Protein AF-A0A397XQV9-F1 (afdb_monomer)

Sequence (224 aa):
MSEDHAHTEKKSHTDGGDDVGEIVNGGTVNGRRGTDYVAVDTESLYSLVCIMIGSILFPDSKTYSSSLLQRIRNSVSENGPKLREASHKTSHEILQWTRQGSPLRALLVITTGTIALLTTMALVVFTIFFVAATANAIIISLLVSLAVTGGFLALFFLSLTAIYIGALSVAAFVISTAAVSAVFCVLIASGWIGFFYAVWLGARGSLRFAKQVTGLAISGNSTQ

Secondary structure (DSSP, 8-state):
-----------------------------------------TT-HHHHHHHHHHHHHS--TT-----HHHHHHHHHHHHHHHHHHHHHHHHHHHHHHHHSS-HHHHHHHHHHHHHHHHHHHHHHHHHHHHHHHHHHHHHHHHHHHHHHHHHHHHHHHHHHHHHHHHHHHHHHHHHHHHHHHHHHHHHHHHHHHHHHHHHHHHHHHHHHHHHHHHHHHHHTSS--

pLDDT: mean 71.02, std 22.77, range [30.22, 98.19]

Organism: Brassica campestris (NCBI:txid3711)

Structure (mmCIF, N/CA/C/O backbone):
data_AF-A0A397XQV9-F1
#
_entry.id   AF-A0A397XQV9-F1
#
loop_
_atom_site.group_PDB
_atom_site.id
_atom_site.type_symbol
_atom_site.label_atom_id
_atom_site.label_alt_id
_atom_site.label_comp_id
_atom_site.label_asym_id
_atom_site.label_entity_id
_atom_site.label_seq_id
_atom_site.pdbx_PDB_ins_code
_atom_site.Cartn_x
_atom_site.Cartn_y
_atom_site.Cartn_z
_atom_site.occupancy
_atom_site.B_iso_or_eq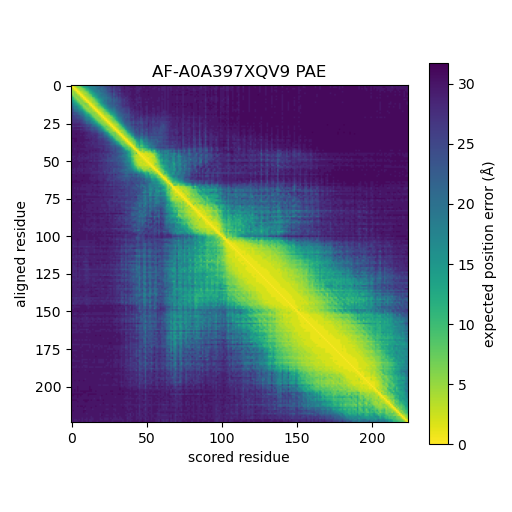uiv
_atom_site.auth_seq_id
_atom_site.auth_comp_id
_atom_site.auth_asym_id
_atom_site.auth_atom_id
_atom_site.pdbx_PDB_model_num
ATOM 1 N N . MET A 1 1 ? -73.611 -53.875 61.807 1.00 42.78 1 MET A N 1
ATOM 2 C CA . MET A 1 1 ? -72.858 -52.862 61.043 1.00 42.78 1 MET A CA 1
ATOM 3 C C . MET A 1 1 ? -73.861 -52.299 60.038 1.00 42.78 1 MET A C 1
ATOM 5 O O . MET A 1 1 ? -74.142 -52.992 59.072 1.00 42.78 1 MET A O 1
ATOM 9 N N . SER A 1 2 ? -74.525 -51.187 60.390 1.00 39.38 2 SER A N 1
ATOM 10 C CA . SER A 1 2 ? -75.660 -50.537 59.684 1.00 39.38 2 SER A CA 1
ATOM 11 C C . SER A 1 2 ? -75.344 -50.222 58.216 1.00 39.38 2 SER A C 1
ATOM 13 O O . SER A 1 2 ? -74.201 -49.875 57.933 1.00 39.38 2 SER A O 1
ATOM 15 N N . GLU A 1 3 ? -76.203 -50.469 57.221 1.00 41.25 3 GLU A N 1
ATOM 16 C CA . GLU A 1 3 ? -77.567 -49.961 56.913 1.00 41.25 3 GLU A CA 1
ATOM 17 C C . GLU A 1 3 ? -77.639 -48.477 56.479 1.00 41.25 3 GLU A C 1
ATOM 19 O O . GLU A 1 3 ? -77.379 -47.573 57.267 1.00 41.25 3 GLU A O 1
ATOM 24 N N . ASP A 1 4 ? -78.067 -48.321 55.216 1.00 42.44 4 ASP A N 1
ATOM 25 C CA . ASP A 1 4 ? -79.063 -47.382 54.670 1.00 42.44 4 ASP A CA 1
ATOM 26 C C . ASP A 1 4 ? -78.764 -45.941 54.179 1.00 42.44 4 ASP A C 1
ATOM 28 O O . ASP A 1 4 ? -78.409 -45.038 54.924 1.00 42.44 4 ASP A O 1
ATOM 32 N N . HIS A 1 5 ? -79.075 -45.779 52.876 1.00 42.97 5 HIS A N 1
ATOM 33 C CA . HIS A 1 5 ? -79.974 -44.808 52.213 1.00 42.97 5 HIS A CA 1
ATOM 34 C C . HIS A 1 5 ? -79.763 -43.271 52.219 1.00 42.97 5 HIS A C 1
ATOM 36 O O . HIS A 1 5 ? -79.316 -42.652 53.171 1.00 42.97 5 HIS A O 1
ATOM 42 N N . ALA A 1 6 ? -80.316 -42.695 51.127 1.00 43.94 6 ALA A N 1
ATOM 43 C CA . ALA A 1 6 ? -80.916 -41.356 50.934 1.00 43.94 6 ALA A CA 1
ATOM 44 C C . ALA A 1 6 ? -80.018 -40.267 50.292 1.00 43.94 6 ALA A C 1
ATOM 46 O O . ALA A 1 6 ? -78.979 -39.910 50.825 1.00 43.94 6 ALA A O 1
ATOM 47 N N . HIS A 1 7 ? -80.261 -39.855 49.034 1.00 40.69 7 HIS A N 1
ATOM 48 C CA . HIS A 1 7 ? -81.299 -38.945 48.476 1.00 40.69 7 HIS A CA 1
ATOM 49 C C . HIS A 1 7 ? -80.946 -37.449 48.570 1.00 40.69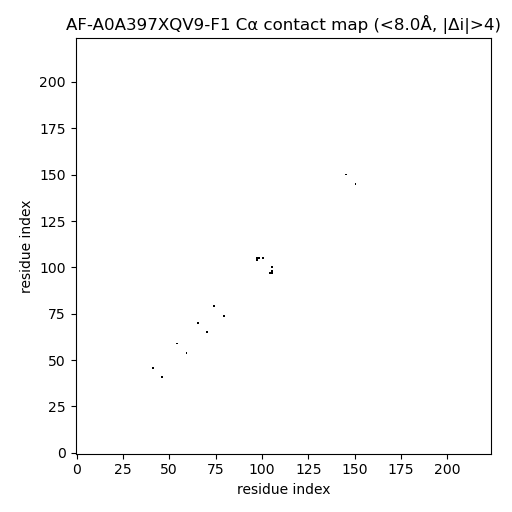 7 HIS A C 1
ATOM 51 O O . HIS A 1 7 ? -80.731 -36.969 49.670 1.00 40.69 7 HIS A O 1
ATOM 57 N N . THR A 1 8 ? -80.991 -36.750 47.417 1.00 45.12 8 THR A N 1
ATOM 58 C CA . THR A 1 8 ? -81.492 -35.366 47.139 1.00 45.12 8 THR A CA 1
ATOM 59 C C . THR A 1 8 ? -81.097 -35.021 45.682 1.00 45.12 8 THR A C 1
ATOM 61 O O . THR A 1 8 ? -79.916 -35.090 45.365 1.00 45.12 8 THR A O 1
ATOM 64 N N . GLU A 1 9 ? -81.975 -34.864 44.672 1.00 38.19 9 GLU A N 1
ATOM 65 C CA . GLU A 1 9 ? -82.958 -33.774 44.416 1.00 38.19 9 GLU A CA 1
ATOM 66 C C . GLU A 1 9 ? -82.284 -32.372 44.496 1.00 38.19 9 GLU A C 1
ATOM 68 O O . GLU A 1 9 ? -81.599 -32.112 45.470 1.00 38.19 9 GLU A O 1
ATOM 73 N N . LYS A 1 10 ? -82.342 -31.399 43.567 1.00 39.62 10 LYS A N 1
ATOM 74 C CA . LYS A 1 10 ? -83.399 -30.895 42.672 1.00 39.62 10 LYS A CA 1
ATOM 75 C C . LYS A 1 10 ? -82.823 -30.049 41.510 1.00 39.62 10 LYS A C 1
ATOM 77 O O . LYS A 1 10 ? -81.737 -29.488 41.577 1.00 39.62 10 LYS A O 1
ATOM 82 N N . LYS A 1 11 ? -83.671 -29.929 40.490 1.00 41.09 11 LYS A N 1
ATOM 83 C CA . LYS A 1 11 ? -83.702 -29.069 39.294 1.00 41.09 11 LYS A CA 1
ATOM 84 C C . LYS A 1 11 ? -84.140 -27.628 39.632 1.00 41.09 11 LYS A C 1
ATOM 86 O O . LYS A 1 11 ? -85.058 -27.487 40.433 1.00 41.09 11 LYS A O 1
ATOM 91 N N . SER A 1 12 ? -83.646 -26.602 38.927 1.00 36.88 12 SER A N 1
ATOM 92 C CA . SER A 1 12 ? -84.450 -25.395 38.626 1.00 36.88 12 SER A CA 1
ATOM 93 C C . SER A 1 12 ? -83.934 -24.614 37.406 1.00 36.88 12 SER A C 1
ATOM 95 O O . SER A 1 12 ? -82.825 -24.089 37.399 1.00 36.88 12 SER A O 1
ATOM 97 N N . HIS A 1 13 ? -84.790 -24.563 36.387 1.00 36.88 13 HIS A N 1
ATOM 98 C CA . HIS A 1 13 ? -84.850 -23.575 35.306 1.00 36.88 13 HIS A CA 1
ATOM 99 C C . HIS A 1 13 ? -85.374 -22.236 35.838 1.00 36.88 13 HIS A C 1
ATOM 101 O O . HIS A 1 13 ? -86.146 -22.278 36.791 1.00 36.88 13 HIS A O 1
ATOM 107 N N . THR A 1 14 ? -85.064 -21.141 35.133 1.00 38.25 14 THR A N 1
ATOM 108 C CA . THR A 1 14 ? -85.962 -20.021 34.742 1.00 38.25 14 THR A CA 1
ATOM 109 C C . THR A 1 14 ? -85.115 -19.015 33.943 1.00 38.25 14 THR A C 1
ATOM 111 O O . THR A 1 14 ? -83.988 -18.746 34.348 1.00 38.25 14 THR A O 1
ATOM 114 N N . ASP A 1 15 ? -85.471 -18.668 32.699 1.00 32.81 15 ASP A N 1
ATOM 115 C CA . ASP A 1 15 ? -86.523 -17.689 32.324 1.00 32.81 15 ASP A CA 1
ATOM 116 C C . ASP A 1 15 ? -86.051 -16.263 32.663 1.00 32.81 15 ASP A C 1
ATOM 118 O O . ASP A 1 15 ? -85.567 -16.035 33.764 1.00 32.81 15 ASP A O 1
ATOM 122 N N . GLY A 1 16 ? -86.069 -15.249 31.810 1.00 32.31 16 GLY A N 1
ATOM 123 C CA . GLY A 1 16 ? -86.671 -14.984 30.508 1.00 32.31 16 GLY A CA 1
ATOM 124 C C . GLY A 1 16 ? -86.418 -13.490 30.226 1.00 32.31 16 GLY A C 1
ATOM 125 O O . GLY A 1 16 ? -85.706 -12.837 30.995 1.00 32.31 16 GLY A O 1
ATOM 126 N N . GLY A 1 17 ? -87.015 -12.934 29.173 1.00 34.72 17 GLY A N 1
ATOM 127 C CA . GLY A 1 1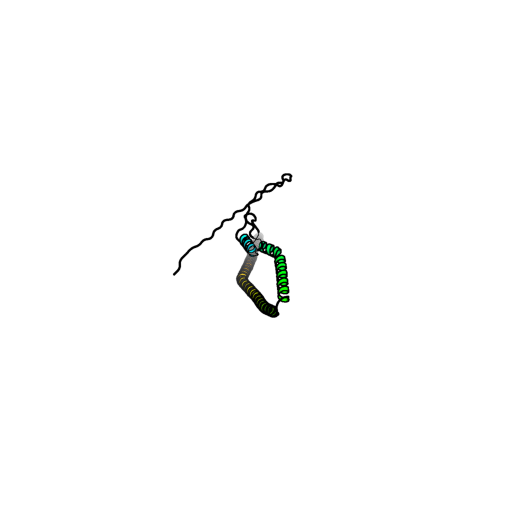7 ? -87.194 -11.481 29.069 1.00 34.72 17 GLY A CA 1
ATOM 128 C C . GLY A 1 17 ? -86.657 -10.862 27.790 1.00 34.72 17 GLY A C 1
ATOM 129 O O . GLY A 1 17 ? -85.556 -10.316 27.758 1.00 34.72 17 GLY A O 1
ATOM 130 N N . ASP A 1 18 ? -87.493 -10.938 26.764 1.00 37.28 18 ASP A N 1
ATOM 131 C CA . ASP A 1 18 ? -87.519 -10.054 25.607 1.00 37.28 18 ASP A CA 1
ATOM 132 C C . ASP A 1 18 ? -87.780 -8.605 26.058 1.00 37.28 18 ASP A C 1
ATOM 134 O O . ASP A 1 18 ? -88.510 -8.415 27.024 1.00 37.28 18 ASP A O 1
ATOM 138 N N . ASP A 1 19 ? -87.248 -7.598 25.354 1.00 39.91 19 ASP A N 1
ATOM 139 C CA . ASP A 1 19 ? -87.985 -6.352 25.092 1.00 39.91 19 ASP A CA 1
ATOM 140 C C . ASP A 1 19 ? -87.258 -5.436 24.083 1.00 39.91 19 ASP A C 1
ATOM 142 O O . ASP A 1 19 ? -86.101 -5.064 24.259 1.00 39.91 19 ASP A O 1
ATOM 146 N N . VAL A 1 20 ? -88.003 -5.106 23.017 1.00 44.72 20 VAL A N 1
ATOM 147 C CA . VAL A 1 20 ? -88.196 -3.769 22.410 1.00 44.72 20 VAL A CA 1
ATOM 148 C C . VAL A 1 20 ? -86.916 -2.967 22.097 1.00 44.72 20 VAL A C 1
ATOM 150 O O . VAL A 1 20 ? -86.225 -2.480 22.974 1.00 44.72 20 VAL A O 1
ATOM 153 N N . GLY A 1 21 ? -86.520 -2.731 20.846 1.00 32.84 21 GLY A N 1
ATOM 154 C CA . GLY A 1 21 ? -87.333 -2.239 19.740 1.00 32.84 21 GLY A CA 1
ATOM 155 C C . GLY A 1 21 ? -87.040 -0.752 19.515 1.00 32.84 21 GLY A C 1
ATOM 156 O O . GLY A 1 21 ? -87.709 0.085 20.098 1.00 32.84 21 GLY A O 1
ATOM 157 N N . GLU A 1 22 ? -86.094 -0.418 18.634 1.00 35.06 22 GLU A N 1
ATOM 158 C CA . GLU A 1 22 ? -86.140 0.857 17.908 1.00 35.06 22 GLU A CA 1
ATOM 159 C C . GLU A 1 22 ? -85.473 0.711 16.538 1.00 35.06 22 GLU A C 1
ATOM 161 O O . GLU A 1 22 ? -84.339 0.252 16.393 1.00 35.06 22 GLU A O 1
ATOM 166 N N . ILE A 1 23 ? -86.246 1.062 15.520 1.00 34.94 23 ILE A N 1
ATOM 167 C CA . ILE A 1 23 ? -85.873 1.098 14.116 1.00 34.94 23 ILE A CA 1
ATOM 168 C C . ILE A 1 23 ? -85.690 2.560 13.691 1.00 34.94 23 ILE A C 1
ATOM 170 O O . ILE A 1 23 ? -86.471 3.421 14.078 1.00 34.94 23 ILE A O 1
ATOM 174 N N . VAL A 1 24 ? -84.762 2.747 12.747 1.00 34.69 24 VAL A N 1
ATOM 175 C CA . VAL A 1 24 ? -84.735 3.768 11.679 1.00 34.69 24 VAL A CA 1
ATOM 176 C C . VAL A 1 24 ? -83.751 4.948 11.811 1.00 34.69 24 VAL A C 1
ATOM 178 O O . VAL A 1 24 ? -83.799 5.755 12.726 1.00 34.69 24 VAL A O 1
ATOM 181 N N . ASN A 1 25 ? -82.998 5.087 10.706 1.00 32.34 25 ASN A N 1
ATOM 182 C CA . ASN A 1 25 ? -82.191 6.206 10.197 1.00 32.34 25 ASN A CA 1
ATOM 183 C C . ASN A 1 25 ? -80.839 6.456 10.875 1.00 32.34 25 ASN A C 1
ATOM 185 O O . ASN A 1 25 ? -80.751 6.704 12.061 1.00 32.34 25 ASN A O 1
ATOM 189 N N . GLY A 1 26 ? -79.712 6.492 10.171 1.00 33.12 26 GLY A N 1
ATOM 190 C CA . GLY A 1 26 ? -79.454 6.522 8.734 1.00 33.12 26 GLY A CA 1
ATOM 191 C C . GLY A 1 26 ? -78.042 7.084 8.558 1.00 33.12 26 GLY A C 1
ATOM 192 O O . GLY A 1 26 ? -77.705 8.088 9.178 1.00 33.12 26 GLY A O 1
ATOM 193 N N . GLY A 1 27 ? -77.188 6.431 7.771 1.00 30.77 27 GLY A N 1
ATOM 194 C CA . GLY A 1 27 ? -75.811 6.900 7.596 1.00 30.77 27 GLY A CA 1
ATOM 195 C C . GLY A 1 27 ? -74.880 5.847 7.014 1.00 30.77 27 GLY A C 1
ATOM 196 O O . GLY A 1 27 ? -74.252 5.085 7.737 1.00 30.77 27 GLY A O 1
ATOM 197 N N . THR A 1 28 ? -74.808 5.821 5.688 1.00 38.12 28 THR A N 1
ATOM 198 C CA . THR A 1 28 ? -73.847 5.093 4.849 1.00 38.12 28 THR A CA 1
ATOM 199 C C . THR A 1 28 ? -72.421 5.061 5.404 1.00 38.12 28 THR A C 1
ATOM 201 O O . THR A 1 28 ? -71.765 6.099 5.436 1.00 38.12 28 THR A O 1
ATOM 204 N N . VAL A 1 29 ? -71.886 3.865 5.671 1.00 36.09 29 VAL A N 1
ATOM 205 C CA . VAL A 1 29 ? -70.442 3.600 5.597 1.00 36.09 29 VAL A CA 1
ATOM 206 C C . VAL A 1 29 ? -70.213 2.237 4.947 1.00 36.09 29 VAL A C 1
ATOM 208 O O . VAL A 1 29 ? -70.755 1.217 5.362 1.00 36.09 29 VAL A O 1
ATOM 211 N N . ASN A 1 30 ? -69.421 2.281 3.877 1.00 34.34 30 ASN A N 1
ATOM 212 C CA . ASN A 1 30 ? -68.979 1.180 3.035 1.00 34.34 30 ASN A CA 1
ATOM 213 C C . ASN A 1 30 ? -68.647 -0.100 3.808 1.00 34.34 30 ASN A C 1
ATOM 215 O O . ASN A 1 30 ? -67.782 -0.124 4.683 1.00 34.34 30 ASN A O 1
ATOM 219 N N . GLY A 1 31 ? -69.269 -1.192 3.370 1.00 33.06 31 GLY A N 1
ATOM 220 C CA . GLY A 1 31 ? -68.896 -2.535 3.762 1.00 33.06 31 GLY A CA 1
ATOM 221 C C . GLY A 1 31 ? -67.479 -2.871 3.306 1.00 33.06 31 GLY A C 1
ATOM 222 O O . GLY A 1 31 ? -67.206 -3.025 2.117 1.00 33.06 31 GLY A O 1
ATOM 223 N N . ARG A 1 32 ? -66.598 -3.098 4.276 1.00 32.91 32 ARG A N 1
ATOM 224 C CA . ARG A 1 32 ? -65.511 -4.062 4.138 1.00 32.91 32 ARG A CA 1
ATOM 225 C C . ARG A 1 32 ? -65.578 -5.011 5.331 1.00 32.91 32 ARG A C 1
ATOM 227 O O . ARG A 1 32 ? -64.999 -4.749 6.377 1.00 32.91 32 ARG A O 1
ATOM 234 N N . ARG A 1 33 ? -66.304 -6.123 5.131 1.00 34.91 33 ARG A N 1
ATOM 235 C CA . ARG A 1 33 ? -66.052 -7.411 5.806 1.00 34.91 33 ARG A CA 1
ATOM 236 C C . ARG A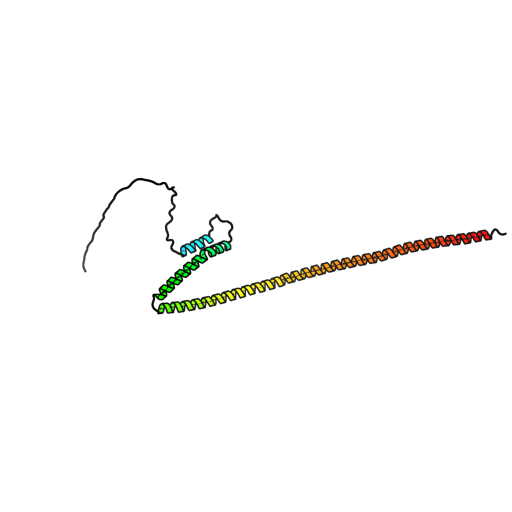 1 33 ? -64.526 -7.609 5.822 1.00 34.91 33 ARG A C 1
ATOM 238 O O . ARG A 1 33 ? -63.902 -7.493 4.773 1.00 34.91 33 ARG A O 1
ATOM 245 N N . GLY A 1 34 ? -63.857 -7.772 6.954 1.00 30.22 34 GLY A N 1
ATOM 246 C CA . GLY A 1 34 ? -64.214 -8.661 8.047 1.00 30.22 34 GLY A CA 1
ATOM 247 C C . GLY A 1 34 ? -63.419 -9.946 7.846 1.00 30.22 34 GLY A C 1
ATOM 248 O O . GLY A 1 34 ? -63.903 -10.870 7.204 1.00 30.22 34 GLY A O 1
ATOM 249 N N . THR A 1 35 ? -62.194 -9.970 8.362 1.00 34.44 35 THR A N 1
ATOM 250 C CA . THR A 1 35 ? -61.576 -11.203 8.851 1.00 34.44 35 THR A CA 1
ATOM 251 C C . THR A 1 35 ? -61.114 -10.902 10.262 1.00 34.44 35 THR A C 1
ATOM 253 O O . THR A 1 35 ? -60.042 -10.334 10.468 1.00 34.44 35 THR A O 1
ATOM 256 N N . ASP A 1 36 ? -62.000 -11.220 11.200 1.00 36.09 36 ASP A N 1
ATOM 257 C CA . ASP A 1 36 ? -61.659 -11.495 12.585 1.00 36.09 36 ASP A CA 1
ATOM 258 C C . ASP A 1 36 ? -60.471 -12.452 12.631 1.00 36.09 36 ASP A C 1
ATOM 260 O O . ASP A 1 36 ? -60.562 -13.586 12.166 1.00 36.09 36 ASP A O 1
ATOM 264 N N . TYR A 1 37 ? -59.383 -11.997 13.239 1.00 39.62 37 TYR A N 1
ATOM 265 C CA . TYR A 1 37 ? -58.468 -12.871 13.951 1.00 39.62 37 TYR A CA 1
ATOM 266 C C . TYR A 1 37 ? -58.157 -12.194 15.279 1.00 39.62 37 TYR A C 1
ATOM 268 O O . TYR A 1 37 ? -57.298 -11.326 15.370 1.00 39.62 37 TYR A O 1
ATOM 276 N N . VAL A 1 38 ? -58.972 -12.579 16.262 1.00 36.75 38 VAL A N 1
ATOM 277 C CA . VAL A 1 38 ? -58.667 -12.735 17.686 1.00 36.75 38 VAL A CA 1
ATOM 278 C C . VAL A 1 38 ? -57.770 -11.648 18.279 1.00 36.75 38 VAL A C 1
ATOM 280 O O . VAL A 1 38 ? -56.549 -11.672 18.146 1.00 36.75 38 VAL A O 1
ATOM 283 N N . ALA A 1 39 ? -58.403 -10.754 19.037 1.00 38.94 39 ALA A N 1
ATOM 284 C CA . ALA A 1 39 ? -57.751 -9.931 20.042 1.00 38.94 39 ALA A CA 1
ATOM 285 C C . ALA A 1 39 ? -56.990 -10.827 21.039 1.00 38.94 39 ALA A C 1
ATOM 287 O O . ALA A 1 39 ? -57.548 -11.292 22.030 1.00 38.94 39 ALA A O 1
ATOM 288 N N . VAL A 1 40 ? -55.716 -11.094 20.757 1.00 43.03 40 VAL A N 1
ATOM 289 C CA . VAL A 1 40 ? -54.749 -11.543 21.757 1.00 43.03 40 VAL A CA 1
ATOM 290 C C . VAL A 1 40 ? -53.954 -10.313 22.159 1.00 43.03 40 VAL A C 1
ATOM 292 O O . VAL A 1 40 ? -53.023 -9.898 21.476 1.00 43.03 40 VAL A O 1
ATOM 295 N N . ASP A 1 41 ? -54.443 -9.704 23.228 1.00 42.41 41 ASP A N 1
ATOM 296 C CA . ASP A 1 41 ? -53.725 -8.923 24.228 1.00 42.41 41 ASP A CA 1
ATOM 297 C C . ASP A 1 41 ? -52.390 -8.293 23.780 1.00 42.41 41 ASP A C 1
ATOM 299 O O . ASP A 1 41 ? -51.314 -8.899 23.769 1.00 42.41 41 ASP A O 1
ATOM 303 N N . THR A 1 42 ? -52.475 -7.017 23.423 1.00 45.75 42 THR A N 1
ATOM 304 C CA . THR A 1 42 ? -51.396 -6.137 22.958 1.00 45.75 42 THR A CA 1
ATOM 305 C C . THR A 1 42 ? -50.397 -5.717 24.054 1.00 45.75 42 THR A C 1
ATOM 307 O O . THR A 1 42 ? -49.786 -4.658 23.940 1.00 45.75 42 THR A O 1
ATOM 310 N N . GLU A 1 43 ? -50.192 -6.512 25.109 1.00 48.31 43 GLU A N 1
ATOM 311 C CA . GLU A 1 43 ? -49.450 -6.087 26.316 1.00 48.31 43 GLU A CA 1
ATOM 312 C C . GLU A 1 43 ? -48.142 -6.833 26.607 1.00 48.31 43 GLU A C 1
ATOM 314 O O . GLU A 1 43 ? -47.505 -6.633 27.639 1.00 48.31 43 GLU A O 1
ATOM 319 N N . SER A 1 44 ? -47.663 -7.659 25.683 1.00 50.97 44 SER A N 1
ATOM 320 C CA . SER A 1 44 ? -46.437 -8.424 25.904 1.00 50.97 44 SER A CA 1
ATOM 321 C C . SER A 1 44 ? -45.297 -7.946 25.006 1.00 50.97 44 SER A C 1
ATOM 323 O O . SER A 1 44 ? -45.318 -8.139 23.790 1.00 50.97 44 SER A O 1
ATOM 325 N N . LEU A 1 45 ? -44.245 -7.386 25.621 1.00 50.41 45 LEU A N 1
ATOM 326 C CA . LEU A 1 45 ? -42.936 -7.106 24.999 1.00 50.41 45 LEU A CA 1
ATOM 327 C C . LEU A 1 45 ? -42.394 -8.312 24.214 1.00 50.41 45 LEU A C 1
ATOM 329 O O . LEU A 1 45 ? -41.708 -8.143 23.210 1.00 50.41 45 LEU A O 1
ATOM 333 N N . TYR A 1 46 ? -42.748 -9.524 24.642 1.00 51.72 46 TYR A N 1
ATOM 334 C CA . TYR A 1 46 ? -42.403 -10.768 23.965 1.00 51.72 46 TYR A CA 1
ATOM 335 C C . TYR A 1 46 ? -43.054 -10.879 22.582 1.00 51.72 46 TYR A C 1
ATOM 337 O O . TYR A 1 46 ? -42.393 -11.284 21.632 1.00 51.72 46 TYR A O 1
ATOM 345 N N . SER A 1 47 ? -44.312 -10.449 22.440 1.00 56.44 47 SER A N 1
ATOM 346 C CA . SER A 1 47 ? -45.015 -10.418 21.151 1.00 56.44 47 SER A CA 1
ATOM 347 C C . SER A 1 47 ? -44.325 -9.464 20.174 1.00 56.44 47 SER A C 1
ATOM 349 O O . SER A 1 47 ? -44.043 -9.829 19.036 1.00 56.44 47 SER A O 1
ATOM 351 N N . LEU A 1 48 ? -43.924 -8.280 20.645 1.00 59.91 48 LEU A N 1
ATOM 352 C CA . LEU A 1 48 ? -43.209 -7.296 19.826 1.00 59.91 48 LEU A CA 1
ATOM 353 C C . LEU A 1 48 ? -41.811 -7.770 19.417 1.00 59.91 48 LEU A C 1
ATOM 355 O O . LEU A 1 48 ? -41.404 -7.560 18.274 1.00 59.91 48 LEU A O 1
ATOM 359 N N . VAL A 1 49 ? -41.090 -8.444 20.315 1.00 62.34 49 VAL A N 1
ATOM 360 C CA . VAL A 1 49 ? -39.775 -9.028 20.012 1.00 62.34 49 VAL A CA 1
ATOM 361 C C . VAL A 1 49 ? -39.911 -10.192 19.026 1.00 62.34 49 VAL A C 1
ATOM 363 O O . VAL A 1 49 ? -39.139 -10.269 18.072 1.00 62.34 49 VAL A O 1
ATOM 366 N N . CYS A 1 50 ? -40.924 -11.047 19.174 1.00 59.91 50 CYS A N 1
ATOM 367 C CA . CYS A 1 50 ? -41.203 -12.129 18.230 1.00 59.91 50 CYS A CA 1
ATOM 368 C C . CYS A 1 50 ? -41.658 -11.613 16.857 1.00 59.91 50 CYS A C 1
ATOM 370 O O . CYS A 1 50 ? -41.243 -12.171 15.844 1.00 59.91 50 CYS A O 1
ATOM 372 N N . ILE A 1 51 ? -42.433 -10.526 16.795 1.00 63.25 51 ILE A N 1
ATOM 373 C CA . ILE A 1 51 ? -42.821 -9.866 15.537 1.00 63.25 51 ILE A CA 1
ATOM 374 C C . ILE A 1 51 ? -41.606 -9.202 14.879 1.00 63.25 51 ILE A C 1
ATOM 376 O O . ILE A 1 51 ? -41.428 -9.309 13.667 1.00 63.25 51 ILE A O 1
ATOM 380 N N . MET A 1 52 ? -40.729 -8.571 15.664 1.00 58.44 52 MET A N 1
ATOM 381 C CA . MET A 1 52 ? -39.494 -7.963 15.164 1.00 58.44 52 MET A CA 1
ATOM 382 C C . MET A 1 52 ? -38.534 -9.023 14.606 1.00 58.44 52 MET A C 1
ATOM 384 O O . MET A 1 52 ? -38.006 -8.856 13.509 1.00 58.44 52 MET A O 1
ATOM 388 N N . ILE A 1 53 ? -38.357 -10.142 15.311 1.00 62.84 53 ILE A N 1
ATOM 389 C CA . ILE A 1 53 ? -37.530 -11.273 14.868 1.00 62.84 53 ILE A CA 1
ATOM 390 C C . ILE A 1 53 ? -38.171 -11.987 13.668 1.00 62.84 53 ILE A C 1
ATOM 392 O O . ILE A 1 53 ? -37.472 -12.311 12.709 1.00 62.84 53 ILE A O 1
ATOM 396 N N . GLY A 1 54 ? -39.494 -12.168 13.666 1.00 56.44 54 GLY A N 1
ATOM 397 C CA . GLY A 1 54 ? -40.243 -12.771 12.559 1.00 56.44 54 GLY A CA 1
ATOM 398 C C . GLY A 1 54 ? -40.187 -11.933 11.281 1.00 56.44 54 GLY A C 1
ATOM 399 O O . GLY A 1 54 ? -39.951 -12.473 10.203 1.00 56.44 54 GLY A O 1
ATOM 400 N N . SER A 1 55 ? -40.283 -10.607 11.405 1.00 54.38 55 SER A N 1
ATOM 401 C CA . SER A 1 55 ? -40.112 -9.653 10.301 1.00 54.38 55 SER A CA 1
ATOM 402 C C . SER A 1 55 ? -38.684 -9.617 9.745 1.00 54.38 55 SER A C 1
ATOM 404 O O . SER A 1 55 ? -38.488 -9.181 8.608 1.00 54.38 55 SER A O 1
ATOM 406 N N . ILE A 1 56 ? -37.687 -10.018 10.538 1.00 51.62 56 ILE A N 1
ATOM 407 C CA . ILE A 1 56 ? -36.289 -10.132 10.106 1.00 51.62 56 ILE A CA 1
ATOM 408 C C . ILE A 1 56 ? -36.052 -11.475 9.399 1.00 51.62 56 ILE A C 1
ATOM 410 O O . ILE A 1 56 ? -35.274 -11.520 8.447 1.00 51.62 56 ILE A O 1
ATOM 414 N N . LEU A 1 57 ? -36.728 -12.549 9.830 1.00 50.78 57 LEU A N 1
ATOM 415 C CA . LEU A 1 57 ? -36.554 -13.899 9.282 1.00 50.78 57 LEU A CA 1
ATOM 416 C C . LEU A 1 57 ? -37.396 -14.186 8.024 1.00 50.78 57 LEU A C 1
ATOM 418 O O . LEU A 1 57 ? -36.949 -14.960 7.181 1.00 50.78 57 LEU A O 1
ATOM 422 N N . PHE A 1 58 ? -38.570 -13.564 7.865 1.00 46.16 58 PHE A N 1
ATOM 423 C CA . PHE A 1 58 ? -39.440 -13.735 6.692 1.00 46.16 58 PHE A CA 1
ATOM 424 C C . PHE A 1 58 ? -39.872 -12.375 6.120 1.00 46.16 58 PHE A C 1
ATOM 426 O O . PHE A 1 58 ? -40.772 -11.733 6.665 1.00 46.16 58 PHE A O 1
ATOM 433 N N . PRO A 1 59 ? -39.241 -11.898 5.032 1.00 47.28 59 PRO A N 1
ATOM 434 C CA . PRO A 1 59 ? -39.604 -10.623 4.434 1.00 47.28 59 PRO A CA 1
ATOM 435 C C . PRO A 1 59 ? -40.894 -10.741 3.617 1.00 47.28 59 PRO A C 1
ATOM 437 O O . PRO A 1 59 ? -41.031 -11.624 2.770 1.00 47.28 59 PRO A O 1
ATOM 440 N N . ASP A 1 60 ? -41.811 -9.794 3.821 1.00 44.00 60 ASP A N 1
ATOM 441 C CA . ASP A 1 60 ? -42.919 -9.571 2.899 1.00 44.00 60 ASP A CA 1
ATOM 442 C C . ASP A 1 60 ? -42.372 -9.068 1.548 1.00 44.00 60 ASP A C 1
ATOM 444 O O . ASP A 1 60 ? -41.450 -8.247 1.470 1.00 44.00 60 ASP A O 1
ATOM 448 N N . SER A 1 61 ? -42.944 -9.597 0.474 1.00 48.00 61 SER A N 1
ATOM 449 C CA . SER A 1 61 ? -42.455 -9.607 -0.915 1.00 48.00 61 SER A CA 1
ATOM 450 C C . SER A 1 61 ? -42.339 -8.236 -1.612 1.00 48.00 61 SER A C 1
ATOM 452 O O . SER A 1 61 ? -42.114 -8.174 -2.820 1.00 48.00 61 SER A O 1
ATOM 454 N N . LYS A 1 62 ? -42.490 -7.115 -0.893 1.00 48.44 62 LYS A N 1
ATOM 455 C CA . LYS A 1 62 ? -42.711 -5.787 -1.497 1.00 48.44 62 LYS A CA 1
ATOM 456 C C . LYS A 1 62 ? -41.634 -4.731 -1.268 1.00 48.44 62 LYS A C 1
ATOM 458 O O . LYS A 1 62 ? -41.831 -3.582 -1.657 1.00 48.44 62 LYS A O 1
ATOM 463 N N . THR A 1 63 ? -40.473 -5.053 -0.704 1.00 44.66 63 THR A N 1
ATOM 464 C CA . THR A 1 63 ? -39.384 -4.058 -0.626 1.00 44.66 63 THR A CA 1
ATOM 465 C C . THR A 1 63 ? -38.027 -4.694 -0.869 1.00 44.66 63 THR A C 1
ATOM 467 O O . THR A 1 63 ? -37.245 -4.950 0.046 1.00 44.66 63 THR A O 1
ATOM 470 N N . TYR A 1 64 ? -37.761 -4.945 -2.148 1.00 47.09 64 TYR A N 1
ATOM 471 C CA . TYR A 1 64 ? -36.429 -5.214 -2.666 1.00 47.09 64 TYR A CA 1
ATOM 472 C C . TYR A 1 64 ? -35.551 -3.977 -2.420 1.00 47.09 64 TYR A C 1
ATOM 474 O O . TYR A 1 64 ? -35.954 -2.870 -2.763 1.00 47.09 64 TYR A O 1
ATOM 482 N N . SER A 1 65 ? -34.353 -4.173 -1.860 1.00 47.75 65 SER A N 1
ATOM 483 C CA . SER A 1 65 ? -33.240 -3.204 -1.753 1.00 47.75 65 SER A CA 1
ATOM 484 C C . SER A 1 65 ? -33.210 -2.207 -0.573 1.00 47.75 65 SER A C 1
ATOM 486 O O . SER A 1 65 ? -33.069 -1.003 -0.747 1.00 47.75 65 SER A O 1
ATOM 488 N N . SER A 1 66 ? -33.179 -2.697 0.672 1.00 47.44 66 SER A N 1
ATOM 489 C CA . SER A 1 66 ? -32.540 -1.931 1.760 1.00 47.44 66 SER A CA 1
ATOM 490 C C . SER A 1 66 ? -31.661 -2.845 2.607 1.00 47.44 66 SER A C 1
ATOM 492 O O . SER A 1 66 ? -32.152 -3.845 3.133 1.00 47.44 66 SER A O 1
ATOM 494 N N . SER A 1 67 ? -30.372 -2.517 2.718 1.00 52.00 67 SER A N 1
ATOM 495 C CA . SER A 1 67 ? -29.385 -3.310 3.457 1.00 52.00 67 SER A CA 1
ATOM 496 C C . SER A 1 67 ? -29.791 -3.460 4.928 1.00 52.00 67 SER A C 1
ATOM 498 O O . SER A 1 67 ? -30.338 -2.535 5.533 1.00 52.00 67 SER A O 1
ATOM 500 N N . LEU A 1 68 ? -29.529 -4.630 5.523 1.00 55.81 68 LEU A N 1
ATOM 501 C CA . LEU A 1 68 ? -29.901 -4.924 6.916 1.00 55.81 68 LEU A CA 1
ATOM 502 C C . LEU A 1 68 ? -29.358 -3.871 7.895 1.00 55.81 68 LEU A C 1
ATOM 504 O O . LEU A 1 68 ? -30.053 -3.479 8.826 1.00 55.81 68 LEU A O 1
ATOM 508 N N . LEU A 1 69 ? -28.168 -3.328 7.621 1.00 50.22 69 LEU A N 1
ATOM 509 C CA . LEU A 1 69 ? -27.569 -2.239 8.395 1.00 50.22 69 LEU A CA 1
ATOM 510 C C . LEU A 1 69 ? -28.386 -0.942 8.347 1.00 50.22 69 LEU A C 1
ATOM 512 O O . LEU A 1 69 ? -28.470 -0.241 9.351 1.00 50.22 69 LEU A O 1
ATOM 516 N N . GLN A 1 70 ? -29.021 -0.627 7.218 1.00 56.03 70 GLN A N 1
ATOM 517 C CA . GLN A 1 70 ? -29.841 0.576 7.075 1.00 56.03 70 GLN A CA 1
ATOM 518 C C . GLN A 1 70 ? -31.185 0.437 7.800 1.00 56.03 70 GLN A C 1
ATOM 520 O O . GLN A 1 70 ? -31.669 1.403 8.386 1.00 56.03 70 GLN A O 1
ATOM 525 N N . ARG A 1 71 ? -31.743 -0.778 7.855 1.00 56.25 71 ARG A N 1
ATOM 526 C CA . ARG A 1 71 ? -32.939 -1.079 8.659 1.00 56.25 71 ARG A CA 1
ATOM 527 C C . ARG A 1 71 ? -32.650 -1.105 10.156 1.00 56.25 71 ARG A C 1
ATOM 529 O O . ARG A 1 71 ? -33.422 -0.529 10.915 1.00 56.25 71 ARG A O 1
ATOM 536 N N . ILE A 1 72 ? -31.528 -1.691 10.578 1.00 64.25 72 ILE A N 1
ATOM 537 C CA . ILE A 1 72 ? -31.090 -1.662 11.984 1.00 64.25 72 ILE A CA 1
ATOM 538 C C . ILE A 1 72 ? -30.833 -0.216 12.415 1.00 64.25 72 ILE A C 1
ATOM 540 O O . ILE A 1 72 ? -31.297 0.200 13.471 1.00 64.25 72 ILE A O 1
ATOM 544 N N . ARG A 1 73 ? -30.169 0.585 11.573 1.00 66.62 73 ARG A N 1
ATOM 545 C CA . ARG A 1 73 ? -29.912 2.004 11.843 1.00 66.62 73 ARG A CA 1
ATOM 546 C C . ARG A 1 73 ? -31.199 2.824 11.946 1.00 66.62 73 ARG A C 1
ATOM 548 O O . ARG A 1 73 ? -31.322 3.599 12.890 1.00 66.62 73 ARG A O 1
ATOM 555 N N . ASN A 1 74 ? -32.160 2.632 11.040 1.00 66.12 74 ASN A N 1
ATOM 556 C CA . ASN A 1 74 ? -33.448 3.327 11.120 1.00 66.12 74 ASN A CA 1
ATOM 557 C C . ASN A 1 74 ? -34.243 2.886 12.357 1.00 66.12 74 ASN A C 1
ATOM 559 O O . ASN A 1 74 ? -34.711 3.736 13.109 1.00 66.12 74 ASN A O 1
ATOM 563 N N . SER A 1 75 ? -34.295 1.582 12.643 1.00 53.75 75 SER A N 1
ATOM 564 C CA . SER A 1 75 ? -35.012 1.046 13.805 1.00 53.75 75 SER A CA 1
ATOM 565 C C . SER A 1 75 ? -34.390 1.483 15.138 1.00 53.75 75 SER A C 1
ATOM 567 O O . SER A 1 75 ? -35.113 1.811 16.074 1.00 53.75 75 SER A O 1
ATOM 569 N N . VAL A 1 76 ? -33.060 1.581 15.228 1.00 63.53 76 VAL A N 1
ATOM 570 C CA . VAL A 1 76 ? -32.361 2.134 16.402 1.00 63.53 76 VAL A CA 1
ATOM 571 C C . VAL A 1 76 ? -32.572 3.643 16.521 1.00 63.53 76 VAL A C 1
ATOM 573 O O . VAL A 1 76 ? -32.749 4.139 17.631 1.00 63.53 76 VAL A O 1
ATOM 576 N N . SER A 1 77 ? -32.598 4.384 15.408 1.00 66.25 77 SER A N 1
ATOM 577 C CA . SER A 1 77 ? -32.855 5.831 15.442 1.00 66.25 77 SER A CA 1
ATOM 578 C C . SER A 1 77 ? -34.281 6.169 15.889 1.00 66.25 77 SER A C 1
ATOM 580 O O . SER A 1 77 ? -34.488 7.159 16.583 1.00 66.25 77 SER A O 1
ATOM 582 N N . GLU A 1 78 ? -35.247 5.315 15.549 1.00 66.00 78 GLU A N 1
ATOM 583 C CA . GLU A 1 78 ? -36.667 5.528 15.831 1.00 66.00 78 GLU A CA 1
ATOM 584 C C . GLU A 1 78 ? -37.086 4.969 17.204 1.00 66.00 78 GLU A C 1
ATOM 586 O O . GLU A 1 78 ? -37.901 5.571 17.903 1.00 66.00 78 GLU A O 1
ATOM 591 N N . ASN A 1 79 ? -36.478 3.860 17.648 1.00 58.91 79 ASN A N 1
ATOM 592 C CA . ASN A 1 79 ? -36.779 3.231 18.942 1.00 58.91 79 ASN A CA 1
ATOM 593 C C . ASN A 1 79 ? -35.812 3.619 20.072 1.00 58.91 79 ASN A C 1
ATOM 595 O O . ASN A 1 79 ? -36.140 3.435 21.243 1.00 58.91 79 ASN A O 1
ATOM 599 N N . GLY A 1 80 ? -34.646 4.186 19.758 1.00 67.50 80 GLY A N 1
ATOM 600 C CA . GLY A 1 80 ? -33.673 4.680 20.737 1.00 67.50 80 GLY A CA 1
ATOM 601 C C . GLY A 1 80 ? -34.246 5.676 21.758 1.00 67.50 80 GLY A C 1
ATOM 602 O O . GLY A 1 80 ? -34.058 5.464 22.959 1.00 67.50 80 GLY A O 1
ATOM 603 N N . PRO A 1 81 ? -34.982 6.730 21.344 1.00 68.88 81 PRO A N 1
ATOM 604 C CA . PRO A 1 81 ? -35.602 7.649 22.300 1.00 68.88 81 PRO A CA 1
ATOM 605 C C . PRO A 1 81 ? -36.729 6.988 23.112 1.00 68.88 81 PRO A C 1
ATOM 607 O O . PRO A 1 81 ? -36.854 7.268 24.300 1.00 68.88 81 PRO A O 1
ATOM 610 N N . LYS A 1 82 ? -37.478 6.036 22.537 1.00 66.69 82 LYS A N 1
ATOM 611 C CA . LYS A 1 82 ? -38.538 5.298 23.252 1.00 66.69 82 LYS A CA 1
ATOM 612 C C . LYS A 1 82 ? -37.986 4.342 24.316 1.00 66.69 82 LYS A C 1
ATOM 614 O O . LYS A 1 82 ? -38.542 4.250 25.407 1.00 66.69 82 LYS A O 1
ATOM 619 N N . LEU A 1 83 ? -36.861 3.678 24.042 1.00 66.94 83 LEU A N 1
ATOM 620 C CA . LEU A 1 83 ? -36.125 2.868 25.024 1.00 66.94 83 LEU A CA 1
ATOM 621 C C . LEU A 1 83 ? -35.555 3.728 26.157 1.00 66.94 83 LEU A C 1
ATOM 623 O O . LEU A 1 83 ? -35.588 3.318 27.318 1.00 66.94 83 LEU A O 1
ATOM 627 N N . ARG A 1 84 ? -35.069 4.934 25.834 1.00 72.50 84 ARG A N 1
ATOM 628 C CA . ARG A 1 84 ? -34.620 5.911 26.833 1.00 72.50 84 ARG A CA 1
ATOM 629 C C . ARG A 1 84 ? -35.771 6.331 27.750 1.00 72.50 84 ARG A C 1
ATOM 631 O O . ARG A 1 84 ? -35.593 6.331 28.965 1.00 72.50 84 ARG A O 1
ATOM 638 N N . GLU A 1 85 ? -36.933 6.664 27.195 1.00 72.50 85 GLU A N 1
ATOM 639 C CA . GLU A 1 85 ? -38.101 7.076 27.983 1.00 72.50 85 GLU A CA 1
ATOM 640 C C . GLU A 1 85 ? -38.659 5.942 28.850 1.00 72.50 85 GLU A C 1
ATOM 642 O O . GLU A 1 85 ? -38.929 6.157 30.034 1.00 72.50 85 GLU A O 1
ATOM 647 N N . ALA A 1 86 ? -38.763 4.724 28.307 1.00 69.06 86 ALA A N 1
ATOM 648 C CA . ALA A 1 86 ? -39.195 3.551 29.067 1.00 69.06 86 ALA A CA 1
ATOM 649 C C . ALA A 1 86 ? -38.229 3.236 30.223 1.00 69.06 86 ALA A C 1
ATOM 651 O O . ALA A 1 86 ? -38.664 3.048 31.358 1.00 69.06 86 ALA A O 1
ATOM 652 N N . SER A 1 87 ? -36.917 3.285 29.967 1.00 73.69 87 SER A N 1
ATOM 653 C CA . SER A 1 87 ? -35.875 3.120 30.990 1.00 73.69 87 SER A CA 1
ATOM 654 C C . SER A 1 87 ? -35.986 4.159 32.113 1.00 73.69 87 SER A C 1
ATOM 656 O O . SER A 1 87 ? -35.891 3.826 33.300 1.00 73.69 87 SER A O 1
ATOM 658 N N . HIS A 1 88 ? -36.255 5.419 31.761 1.00 73.69 88 HIS A N 1
ATOM 659 C CA . HIS A 1 88 ? -36.400 6.495 32.739 1.00 73.69 88 HIS A CA 1
ATOM 660 C C . HIS A 1 88 ? -37.641 6.299 33.626 1.00 73.69 88 HIS A C 1
ATOM 662 O O . HIS A 1 88 ? -37.573 6.511 34.838 1.00 73.69 88 HIS A O 1
ATOM 668 N N . LYS A 1 89 ? -38.758 5.835 33.049 1.00 76.44 89 LYS A N 1
ATOM 669 C CA . LYS A 1 89 ? -39.992 5.527 33.789 1.00 76.44 89 LYS A CA 1
ATOM 670 C C . LYS A 1 89 ? -39.806 4.379 34.781 1.00 76.44 89 LYS A C 1
ATOM 672 O O . LYS A 1 89 ? -40.143 4.535 35.952 1.00 76.44 89 LYS A O 1
ATOM 677 N N . THR A 1 90 ? -39.194 3.276 34.351 1.00 72.50 90 THR A N 1
ATOM 678 C CA . THR A 1 90 ? -38.909 2.129 35.229 1.00 72.50 90 THR A CA 1
ATOM 679 C C . THR A 1 90 ? -37.943 2.509 36.353 1.00 72.50 90 THR A C 1
ATOM 681 O O . THR A 1 90 ? -38.121 2.094 37.496 1.00 72.50 90 THR A O 1
ATOM 684 N N . SER A 1 91 ? -36.957 3.366 36.068 1.00 71.62 91 SER A N 1
ATOM 685 C CA . SER A 1 91 ? -36.033 3.877 37.089 1.00 71.62 91 SER A CA 1
ATOM 686 C C . SER A 1 91 ? -36.758 4.700 38.160 1.00 71.62 91 SER A C 1
ATOM 688 O O . SER A 1 91 ? -36.469 4.552 39.347 1.00 71.62 91 SER A O 1
ATOM 690 N N . HIS A 1 92 ? -37.730 5.528 37.764 1.00 74.94 92 HIS A N 1
ATOM 691 C CA . HIS A 1 92 ? -38.543 6.311 38.698 1.00 74.94 92 HIS A CA 1
ATOM 692 C C . HIS A 1 92 ? -39.476 5.448 39.555 1.00 74.94 92 HIS A C 1
ATOM 694 O O . HIS A 1 92 ? -39.584 5.706 40.755 1.00 74.94 92 HIS A O 1
ATOM 700 N N . GLU A 1 93 ? -40.104 4.419 38.983 1.00 76.00 93 GLU A N 1
ATOM 701 C CA . GLU A 1 93 ? -40.940 3.481 39.746 1.00 76.00 93 GLU A CA 1
ATOM 702 C C . GLU A 1 93 ? -40.120 2.686 40.764 1.00 76.00 93 GLU A C 1
ATOM 704 O O . GLU A 1 93 ? -40.517 2.577 41.924 1.00 76.00 93 GLU A O 1
ATOM 709 N N . ILE A 1 94 ? -38.931 2.208 40.386 1.00 70.56 94 ILE A N 1
ATOM 710 C CA . ILE A 1 94 ? -38.031 1.505 41.311 1.00 70.56 94 ILE A CA 1
ATOM 711 C C . ILE A 1 94 ? -37.526 2.457 42.409 1.00 70.56 94 ILE A C 1
ATOM 713 O O . ILE A 1 94 ? -37.440 2.066 43.576 1.00 70.56 94 ILE A O 1
ATOM 717 N N . LEU A 1 95 ? -37.242 3.723 42.081 1.00 67.00 95 LEU A N 1
ATOM 718 C CA . LEU A 1 95 ? -36.852 4.747 43.059 1.00 67.00 95 LEU A CA 1
ATOM 719 C C . LEU A 1 95 ? -37.984 5.094 44.037 1.00 67.00 95 LEU A C 1
ATOM 721 O O . LEU A 1 95 ? -37.736 5.252 45.231 1.00 67.00 95 LEU A O 1
ATOM 725 N N . GLN A 1 96 ? -39.230 5.187 43.572 1.00 67.50 96 GLN A N 1
ATOM 726 C CA . GLN A 1 96 ? -40.375 5.407 44.460 1.00 67.50 96 GLN A CA 1
ATOM 727 C C . GLN A 1 96 ? -40.648 4.180 45.335 1.00 67.50 96 GLN A C 1
ATOM 729 O O . GLN A 1 96 ? -40.832 4.318 46.544 1.00 67.50 96 GLN A O 1
ATOM 734 N N . TRP A 1 97 ? -40.563 2.979 44.767 1.00 64.12 97 TRP A N 1
ATOM 735 C CA . TRP A 1 97 ? -40.754 1.724 45.493 1.00 64.12 97 TRP A CA 1
ATOM 736 C C . TRP A 1 97 ? -39.680 1.475 46.560 1.00 64.12 97 TRP A C 1
ATOM 738 O O . TRP A 1 97 ? -39.976 0.997 47.656 1.00 64.12 97 TRP A O 1
ATOM 748 N N . THR A 1 98 ? -38.434 1.867 46.290 1.00 61.75 98 THR A N 1
ATOM 749 C CA . THR A 1 98 ? -37.342 1.814 47.278 1.00 61.75 98 THR A CA 1
ATOM 750 C C . THR A 1 98 ? -37.473 2.872 48.369 1.00 61.75 98 THR A C 1
ATOM 752 O O . THR A 1 98 ? -37.028 2.635 49.490 1.00 61.75 98 THR A O 1
ATOM 755 N N . ARG A 1 99 ? -38.136 4.001 48.088 1.00 61.94 99 ARG A N 1
ATOM 756 C CA . ARG A 1 99 ? -38.432 5.048 49.078 1.00 61.94 99 ARG A CA 1
ATOM 757 C C . ARG A 1 99 ? -39.599 4.692 50.010 1.00 61.94 99 ARG A C 1
ATOM 759 O O . ARG A 1 99 ? -39.704 5.276 51.083 1.00 61.94 99 ARG A O 1
ATOM 766 N N . GLN A 1 100 ? -40.457 3.749 49.615 1.00 66.38 100 GLN A N 1
ATOM 767 C CA . GLN A 1 100 ? -41.695 3.392 50.323 1.00 66.38 100 GLN A CA 1
ATOM 768 C C . GLN A 1 100 ? -41.599 2.072 51.118 1.00 66.38 100 GLN A C 1
ATOM 770 O O . GLN A 1 100 ? -42.576 1.655 51.737 1.00 66.38 100 GLN A O 1
ATOM 775 N N . GLY A 1 101 ? -40.427 1.417 51.130 1.00 65.50 101 GLY A N 1
ATOM 776 C CA . GLY A 1 101 ? -40.184 0.130 51.795 1.00 65.50 101 GLY A CA 1
ATOM 777 C C . GLY A 1 101 ? -39.069 0.143 52.856 1.00 65.50 101 GLY A C 1
ATOM 778 O O . GLY A 1 101 ? -38.224 1.029 52.891 1.00 65.50 101 GLY A O 1
ATOM 779 N N . SER A 1 102 ? -39.076 -0.885 53.717 1.00 72.25 102 SER A N 1
ATOM 780 C CA . SER A 1 102 ? -38.147 -1.125 54.842 1.00 72.25 102 SER A CA 1
ATOM 781 C C . SER A 1 102 ? -36.649 -0.937 54.492 1.00 72.25 102 SER A C 1
ATOM 783 O O . SER A 1 102 ? -36.233 -1.350 53.404 1.00 72.25 102 SER A O 1
ATOM 785 N N . PRO A 1 103 ? -35.805 -0.405 55.410 1.00 72.75 103 PRO A N 1
ATOM 786 C CA . PRO A 1 103 ? -34.388 -0.072 55.172 1.00 72.75 103 PRO A CA 1
ATOM 787 C C . PRO A 1 103 ? -33.516 -1.219 54.629 1.00 72.75 103 PRO A C 1
ATOM 789 O O . PRO A 1 103 ? -32.521 -0.962 53.952 1.00 72.75 103 PRO A O 1
ATOM 792 N N . LEU A 1 104 ? -33.903 -2.482 54.838 1.00 74.38 104 LEU A N 1
ATOM 793 C CA . LEU A 1 104 ? -33.213 -3.649 54.269 1.00 74.38 104 LEU A CA 1
ATOM 794 C C . LEU A 1 104 ? -33.301 -3.718 52.734 1.00 74.38 104 LEU A C 1
ATOM 796 O O . LEU A 1 104 ? -32.356 -4.165 52.087 1.00 74.38 104 LEU A O 1
ATOM 800 N N . ARG A 1 105 ? -34.403 -3.248 52.131 1.00 73.75 105 ARG A N 1
ATOM 801 C CA . ARG A 1 105 ? -34.565 -3.238 50.665 1.00 73.75 105 ARG A CA 1
ATOM 802 C C . ARG A 1 105 ? -33.697 -2.176 50.002 1.00 73.75 105 ARG A C 1
ATOM 804 O O . ARG A 1 105 ? -33.113 -2.446 48.958 1.00 73.75 105 ARG A O 1
ATOM 811 N N . ALA A 1 106 ? -33.555 -1.011 50.631 1.00 77.31 106 ALA A N 1
ATOM 812 C CA . ALA A 1 106 ? -32.646 0.030 50.160 1.00 77.31 106 ALA A CA 1
ATOM 813 C C . ALA A 1 106 ? -31.189 -0.461 50.172 1.00 77.31 106 ALA A C 1
ATOM 815 O O . ALA A 1 106 ? -30.468 -0.297 49.191 1.00 77.31 106 ALA A O 1
ATOM 816 N N . LEU A 1 107 ? -30.784 -1.140 51.248 1.00 81.56 107 LEU A N 1
ATOM 817 C CA . LEU A 1 107 ? -29.432 -1.679 51.402 1.00 81.56 107 LEU A CA 1
ATOM 818 C C . LEU A 1 107 ? -29.117 -2.765 50.363 1.00 81.56 107 LEU A C 1
ATOM 820 O O . LEU A 1 107 ? -28.025 -2.764 49.793 1.00 81.56 107 LEU A O 1
ATOM 824 N N . LEU A 1 108 ? -30.088 -3.637 50.062 1.00 82.62 108 LEU A N 1
ATOM 825 C CA . LEU A 1 108 ? -29.963 -4.686 49.045 1.00 82.62 108 LEU A CA 1
ATOM 826 C C . LEU A 1 108 ? -29.883 -4.107 47.623 1.00 82.62 108 LEU A C 1
ATOM 828 O O . LEU A 1 108 ? -29.063 -4.555 46.824 1.00 82.62 108 LEU A O 1
ATOM 832 N N . VAL A 1 109 ? -30.679 -3.081 47.305 1.00 84.44 109 VAL A N 1
ATOM 833 C CA . VAL A 1 109 ? -30.617 -2.394 46.001 1.00 84.44 109 VAL A CA 1
ATOM 834 C C . VAL A 1 109 ? -29.297 -1.650 45.831 1.00 84.44 109 VAL A C 1
ATOM 836 O O . VAL A 1 109 ? -28.698 -1.728 44.762 1.00 84.44 109 VAL A O 1
ATOM 839 N N . ILE A 1 110 ? -28.800 -0.987 46.878 1.00 85.75 110 ILE A N 1
ATOM 840 C CA . ILE A 1 110 ? -27.494 -0.318 46.846 1.00 85.75 110 ILE A CA 1
ATOM 841 C C . ILE A 1 110 ? -26.377 -1.339 46.624 1.00 85.75 110 ILE A C 1
ATOM 843 O O . ILE A 1 110 ? -25.543 -1.142 45.744 1.00 85.75 110 ILE A O 1
ATOM 847 N N . THR A 1 111 ? -26.365 -2.456 47.355 1.00 88.62 111 THR A N 1
ATOM 848 C CA . THR A 1 111 ? -25.337 -3.498 47.170 1.00 88.62 111 THR A CA 1
ATOM 849 C C . THR A 1 111 ? -25.430 -4.159 45.799 1.00 88.62 111 THR A C 1
ATOM 851 O O . THR A 1 111 ? -24.424 -4.233 45.097 1.00 88.62 111 THR A O 1
ATOM 854 N N . THR A 1 112 ? -26.625 -4.558 45.366 1.00 90.00 112 THR A N 1
ATOM 855 C CA . THR A 1 112 ? -26.844 -5.156 44.036 1.00 90.00 112 THR A CA 1
ATOM 856 C C . THR A 1 112 ? -26.476 -4.180 42.919 1.00 90.00 112 THR A C 1
ATOM 858 O O . THR A 1 112 ? -25.797 -4.561 41.969 1.00 90.00 112 THR A O 1
ATOM 861 N N . GLY A 1 113 ? -26.853 -2.907 43.054 1.00 88.69 113 GLY A N 1
ATOM 862 C CA . GLY A 1 113 ? -26.494 -1.843 42.121 1.00 88.69 113 GLY A CA 1
ATOM 863 C C . GLY A 1 113 ? -24.989 -1.598 42.076 1.00 88.69 113 GLY A C 1
ATOM 864 O O . GLY A 1 113 ? -24.431 -1.450 40.995 1.00 88.69 113 GLY A O 1
ATOM 865 N N . THR A 1 114 ? -24.307 -1.636 43.222 1.00 90.81 114 THR A N 1
ATOM 866 C CA . THR A 1 114 ? -22.846 -1.469 43.281 1.00 90.81 114 THR A CA 1
ATOM 867 C C . THR A 1 114 ? -22.133 -2.640 42.609 1.00 90.81 114 THR A C 1
ATOM 869 O O . THR A 1 114 ? -21.221 -2.418 41.818 1.00 90.81 114 THR A O 1
ATOM 872 N N . ILE A 1 115 ? -22.575 -3.879 42.852 1.00 94.25 115 ILE A N 1
ATOM 873 C CA . ILE A 1 115 ? -22.030 -5.070 42.183 1.00 94.25 115 ILE A CA 1
ATOM 874 C C . ILE A 1 115 ? -22.266 -4.970 40.673 1.00 94.25 115 ILE A C 1
ATOM 876 O O . ILE A 1 115 ? -21.323 -5.123 39.904 1.00 94.25 115 ILE A O 1
ATOM 880 N N . ALA A 1 116 ? -23.485 -4.630 40.242 1.00 91.62 116 ALA A N 1
ATOM 881 C CA . ALA A 1 116 ? -23.813 -4.463 38.828 1.00 91.62 116 ALA A CA 1
ATOM 882 C C . ALA A 1 116 ? -22.979 -3.358 38.160 1.00 91.62 116 ALA A C 1
ATOM 884 O O . ALA A 1 116 ? -22.494 -3.548 37.044 1.00 91.62 116 ALA A O 1
ATOM 885 N N . LEU A 1 117 ? -22.761 -2.225 38.837 1.00 89.38 117 LEU A N 1
ATOM 886 C CA . LEU A 1 117 ? -21.901 -1.146 38.348 1.00 89.38 117 LEU A CA 1
ATOM 887 C C . LEU A 1 117 ? -20.442 -1.594 38.247 1.00 89.38 117 LEU A C 1
ATOM 889 O O . LEU A 1 117 ? -19.818 -1.357 37.217 1.00 89.38 117 LEU A O 1
ATOM 893 N N . LEU A 1 118 ? -19.912 -2.288 39.257 1.00 94.62 118 LEU A N 1
ATOM 894 C CA . LEU A 1 118 ? -18.553 -2.837 39.228 1.00 94.62 118 LEU A CA 1
ATOM 895 C C . LEU A 1 118 ? -18.379 -3.839 38.080 1.00 94.62 118 LEU A C 1
ATOM 897 O O . LEU A 1 118 ? -17.416 -3.739 37.320 1.00 94.62 118 LEU A O 1
ATOM 901 N N . THR A 1 119 ? -19.333 -4.756 37.901 1.00 95.38 119 THR A N 1
ATOM 902 C CA . THR A 1 119 ? -19.330 -5.719 36.793 1.00 95.38 119 THR A CA 1
ATOM 903 C C . THR A 1 119 ? -19.423 -5.014 35.442 1.00 95.38 119 THR A C 1
ATOM 905 O O . THR A 1 119 ? -18.678 -5.355 34.527 1.00 95.38 119 THR A O 1
ATOM 908 N N . THR A 1 120 ? -20.280 -3.999 35.313 1.00 92.44 120 THR A N 1
ATOM 909 C CA . THR A 1 120 ? -20.430 -3.232 34.067 1.00 92.44 120 THR A CA 1
ATOM 910 C C . THR A 1 120 ? -19.157 -2.461 33.742 1.00 92.44 120 THR A C 1
ATOM 912 O O . THR A 1 120 ? -18.702 -2.504 32.604 1.00 92.44 120 THR A O 1
ATOM 915 N N . MET A 1 121 ? -18.530 -1.811 34.725 1.00 95.56 121 MET A N 1
ATOM 916 C CA . MET A 1 121 ? -17.259 -1.111 34.527 1.00 95.56 121 MET A CA 1
ATOM 917 C C . MET A 1 121 ? -16.148 -2.075 34.108 1.00 95.56 121 MET A C 1
ATOM 919 O O . MET A 1 121 ? -15.419 -1.786 33.160 1.00 95.56 121 MET A O 1
ATOM 923 N N . ALA A 1 122 ? -16.055 -3.246 34.744 1.00 95.50 122 ALA A N 1
ATOM 924 C CA . ALA A 1 122 ? -15.101 -4.279 34.350 1.00 95.50 122 ALA A CA 1
ATOM 925 C C . ALA A 1 122 ? -15.347 -4.771 32.912 1.00 95.50 122 ALA A C 1
ATOM 927 O O . ALA A 1 122 ? -14.400 -4.880 32.135 1.00 95.50 122 ALA A O 1
ATOM 928 N N . LEU A 1 123 ? -16.607 -5.003 32.528 1.00 95.38 123 LEU A N 1
ATOM 929 C CA . LEU A 1 123 ? -16.986 -5.413 31.172 1.00 95.38 123 LEU A CA 1
ATOM 930 C C . LEU A 1 123 ? -16.658 -4.313 30.148 1.00 95.38 123 LEU A C 1
ATOM 932 O O . LEU A 1 123 ? -16.111 -4.603 29.086 1.00 95.38 123 LEU A O 1
ATOM 936 N N . VAL A 1 124 ? -16.928 -3.045 30.468 1.00 95.88 124 VAL A N 1
ATOM 937 C CA . VAL A 1 124 ? -16.603 -1.898 29.606 1.00 95.88 124 VAL A CA 1
ATOM 938 C C . VAL A 1 124 ? -15.096 -1.804 29.385 1.00 95.88 124 VAL A C 1
ATOM 940 O O . VAL A 1 124 ? -14.658 -1.746 28.237 1.00 95.88 124 VAL A O 1
ATOM 943 N N . VAL A 1 125 ? -14.296 -1.856 30.452 1.00 97.00 125 VAL A N 1
ATOM 944 C CA . VAL A 1 125 ? -12.829 -1.816 30.348 1.00 97.00 125 VAL A CA 1
ATOM 945 C C . VAL A 1 125 ? -12.306 -3.017 29.557 1.00 97.00 125 VAL A C 1
ATOM 947 O O . VAL A 1 125 ? -11.488 -2.842 28.655 1.00 97.00 125 VAL A O 1
ATOM 950 N N . PHE A 1 126 ? -12.818 -4.219 29.830 1.00 96.44 126 PHE A N 1
ATOM 951 C CA . PHE A 1 126 ? -12.470 -5.429 29.084 1.00 96.44 126 PHE A CA 1
ATOM 952 C C . PHE A 1 126 ? -12.806 -5.303 27.592 1.00 96.44 126 PHE A C 1
ATOM 954 O O . PHE A 1 126 ? -11.984 -5.643 26.745 1.00 96.44 126 PHE A O 1
ATOM 961 N N . THR A 1 127 ? -13.979 -4.764 27.256 1.00 95.88 127 THR A N 1
ATOM 962 C CA . THR A 1 127 ? -14.409 -4.565 25.865 1.00 95.88 127 THR A CA 1
ATOM 963 C C . THR A 1 127 ? -13.528 -3.543 25.161 1.00 95.88 127 THR A C 1
ATOM 965 O O . THR A 1 127 ? -13.091 -3.791 24.041 1.00 95.88 127 THR A O 1
ATOM 968 N N . ILE A 1 128 ? -13.212 -2.420 25.813 1.00 96.25 128 ILE A N 1
ATOM 969 C CA . ILE A 1 128 ? -12.302 -1.407 25.262 1.00 96.25 128 ILE A CA 1
ATOM 970 C C . ILE A 1 128 ? -10.920 -2.018 25.016 1.00 96.25 128 ILE A C 1
ATOM 972 O O . ILE A 1 128 ? -10.345 -1.812 23.949 1.00 96.25 128 ILE A O 1
ATOM 976 N N . PHE A 1 129 ? -10.405 -2.813 25.958 1.00 96.88 129 PHE A N 1
ATOM 977 C CA . PHE A 1 129 ? -9.133 -3.511 25.793 1.00 96.88 129 PHE A CA 1
ATOM 978 C C . PHE A 1 129 ? -9.176 -4.527 24.648 1.00 96.88 129 PHE A C 1
ATOM 980 O O . PHE A 1 129 ? -8.265 -4.550 23.829 1.00 96.88 129 PHE A O 1
ATOM 987 N N . PHE A 1 130 ? -10.233 -5.332 24.542 1.00 94.94 130 PHE A N 1
ATOM 988 C CA . PHE A 1 130 ? -10.392 -6.299 23.457 1.00 94.94 130 PHE A CA 1
ATOM 989 C C . PHE A 1 130 ? -10.499 -5.614 22.091 1.00 94.94 130 PHE A C 1
ATOM 991 O O . PHE A 1 130 ? -9.882 -6.061 21.123 1.00 94.94 130 PHE A O 1
ATOM 998 N N . VAL A 1 131 ? -11.230 -4.500 22.008 1.00 96.94 131 VAL A N 1
ATOM 999 C CA . VAL A 1 131 ? -11.309 -3.673 20.798 1.00 96.94 131 VAL A CA 1
ATOM 1000 C C . VAL A 1 131 ? -9.937 -3.103 20.456 1.00 96.94 131 VAL A C 1
ATOM 1002 O O . VAL A 1 131 ? -9.518 -3.206 19.307 1.00 96.94 131 VAL A O 1
ATOM 1005 N N . ALA A 1 132 ? -9.205 -2.568 21.436 1.00 96.56 132 ALA A N 1
ATOM 1006 C CA . ALA A 1 132 ? -7.848 -2.071 21.229 1.00 96.56 132 ALA A CA 1
ATOM 1007 C C . ALA A 1 132 ? -6.892 -3.190 20.782 1.00 96.56 132 ALA A C 1
ATOM 1009 O O . ALA A 1 132 ? -6.126 -3.007 19.839 1.00 96.56 132 ALA A O 1
ATOM 1010 N N . ALA A 1 133 ? -6.974 -4.371 21.396 1.00 97.12 133 ALA A N 1
ATOM 1011 C CA . ALA A 1 133 ? -6.184 -5.542 21.031 1.00 97.12 133 ALA A CA 1
ATOM 1012 C C . ALA A 1 133 ? -6.504 -6.016 19.606 1.00 97.12 133 ALA A C 1
ATOM 1014 O O . ALA A 1 133 ? -5.592 -6.268 18.822 1.00 97.12 133 ALA A O 1
ATOM 1015 N N . THR A 1 134 ? -7.786 -6.073 19.244 1.00 97.06 134 THR A N 1
ATOM 1016 C CA . THR A 1 134 ? -8.239 -6.456 17.901 1.00 97.06 134 THR A CA 1
ATOM 1017 C C . THR A 1 134 ? -7.811 -5.423 16.860 1.00 97.06 134 THR A C 1
ATOM 1019 O O . THR A 1 134 ? -7.290 -5.791 15.811 1.00 97.06 134 THR A O 1
ATOM 1022 N N . ALA A 1 135 ? -7.957 -4.128 17.152 1.00 97.00 135 ALA A N 1
ATOM 1023 C CA . ALA A 1 135 ? -7.499 -3.051 16.277 1.00 97.00 135 ALA A CA 1
ATOM 1024 C C . ALA A 1 135 ? -5.980 -3.107 16.074 1.00 97.00 135 ALA A C 1
ATOM 1026 O O . ALA A 1 135 ? -5.514 -3.042 14.939 1.00 97.00 135 ALA A O 1
ATOM 1027 N N . ASN A 1 136 ? -5.211 -3.314 17.146 1.00 97.12 136 ASN A N 1
ATOM 1028 C CA . ASN A 1 136 ? -3.764 -3.493 17.062 1.00 97.12 136 ASN A CA 1
ATOM 1029 C C . ASN A 1 136 ? -3.397 -4.723 16.224 1.00 97.12 136 ASN A C 1
ATOM 1031 O O . ASN A 1 136 ? -2.517 -4.633 15.372 1.00 97.12 136 ASN A O 1
ATOM 1035 N N . ALA A 1 137 ? -4.092 -5.849 16.405 1.00 97.12 137 ALA A N 1
ATOM 1036 C CA . ALA A 1 137 ? -3.880 -7.045 15.594 1.00 97.12 137 ALA A CA 1
ATOM 1037 C C . ALA A 1 137 ? -4.160 -6.785 14.103 1.00 97.12 137 ALA A C 1
ATOM 1039 O O . ALA A 1 137 ? -3.366 -7.192 13.255 1.00 97.12 137 ALA A O 1
ATOM 1040 N N . ILE A 1 138 ? -5.235 -6.055 13.779 1.00 97.44 138 ILE A N 1
ATOM 1041 C CA . ILE A 1 138 ? -5.554 -5.647 12.403 1.00 97.44 138 ILE A CA 1
ATOM 1042 C C . ILE A 1 138 ? -4.455 -4.739 11.844 1.00 97.44 138 ILE A C 1
ATOM 1044 O O . ILE A 1 138 ? -3.960 -5.004 10.754 1.00 97.44 138 ILE A O 1
ATOM 1048 N N . ILE A 1 139 ? -4.035 -3.706 12.580 1.00 97.56 139 ILE A N 1
ATOM 1049 C CA . ILE A 1 139 ? -2.982 -2.777 12.139 1.00 97.56 139 ILE A CA 1
ATOM 1050 C C . ILE A 1 139 ? -1.686 -3.539 11.856 1.00 97.56 139 ILE A C 1
ATOM 1052 O O . ILE A 1 139 ? -1.101 -3.365 10.791 1.00 97.56 139 ILE A O 1
ATOM 1056 N N . ILE A 1 140 ? -1.255 -4.415 12.765 1.00 96.50 140 ILE A N 1
ATOM 1057 C CA . ILE A 1 140 ? -0.033 -5.209 12.588 1.00 96.50 140 ILE A CA 1
ATOM 1058 C C . ILE A 1 140 ? -0.177 -6.156 11.390 1.00 96.50 140 ILE A C 1
ATOM 1060 O O . ILE A 1 140 ? 0.731 -6.234 10.567 1.00 96.50 140 ILE A O 1
ATOM 1064 N N . SER A 1 141 ? -1.318 -6.834 11.242 1.00 96.38 141 SER A N 1
ATOM 1065 C CA . SER A 1 141 ? -1.582 -7.716 10.099 1.00 96.38 141 SER A CA 1
ATOM 1066 C C . SER A 1 141 ? -1.545 -6.958 8.767 1.00 96.38 141 SER A C 1
ATOM 1068 O O . SER A 1 141 ? -0.908 -7.416 7.816 1.00 96.38 141 SER A O 1
ATOM 1070 N N . LEU A 1 142 ? -2.151 -5.769 8.711 1.00 95.50 142 LEU A N 1
ATOM 1071 C CA . LEU A 1 142 ? -2.118 -4.896 7.540 1.00 95.50 142 LEU A CA 1
ATOM 1072 C C . LEU A 1 142 ? -0.709 -4.384 7.254 1.00 95.50 142 LEU A C 1
ATOM 1074 O O . LEU A 1 142 ? -0.301 -4.397 6.099 1.00 95.50 142 LEU A O 1
ATOM 1078 N N . LEU A 1 143 ? 0.053 -3.975 8.271 1.00 94.38 143 LEU A N 1
ATOM 1079 C CA . LEU A 1 143 ? 1.444 -3.548 8.107 1.00 94.38 143 LEU A CA 1
ATOM 1080 C C . LEU A 1 143 ? 2.316 -4.681 7.575 1.00 94.38 143 LEU A C 1
ATOM 1082 O O . LEU A 1 143 ? 3.110 -4.450 6.672 1.00 94.38 143 LEU A O 1
ATOM 1086 N N . VAL A 1 144 ? 2.148 -5.904 8.082 1.00 96.62 144 VAL A N 1
ATOM 1087 C CA . VAL A 1 144 ? 2.872 -7.080 7.580 1.00 96.62 144 VAL A CA 1
ATOM 1088 C C . VAL A 1 144 ? 2.458 -7.393 6.143 1.00 96.62 144 VAL A C 1
ATOM 1090 O O . VAL A 1 144 ? 3.320 -7.569 5.287 1.00 96.62 144 VAL A O 1
ATOM 1093 N N . SER A 1 145 ? 1.159 -7.406 5.839 1.00 96.81 145 SER A N 1
ATOM 1094 C CA . SER A 1 145 ? 0.663 -7.646 4.479 1.00 96.81 145 SER A CA 1
ATOM 1095 C C . SER A 1 145 ? 1.138 -6.573 3.493 1.00 96.81 145 SER A C 1
ATOM 1097 O O . SER A 1 145 ? 1.574 -6.898 2.385 1.00 96.81 145 SER A O 1
ATOM 1099 N N . LEU A 1 146 ? 1.127 -5.304 3.907 1.00 91.62 146 LEU A N 1
ATOM 1100 C CA . LEU A 1 146 ? 1.609 -4.174 3.121 1.00 91.62 146 LEU A CA 1
ATOM 1101 C C . LEU A 1 146 ? 3.131 -4.185 2.992 1.00 91.62 146 LEU A C 1
ATOM 1103 O O . LEU A 1 146 ? 3.636 -3.834 1.936 1.00 91.62 146 LEU A O 1
ATOM 1107 N N . ALA A 1 147 ? 3.873 -4.618 4.008 1.00 94.31 147 ALA A N 1
ATOM 1108 C CA . ALA A 1 147 ? 5.319 -4.779 3.917 1.00 94.31 147 ALA A CA 1
ATOM 1109 C C . ALA A 1 147 ? 5.693 -5.902 2.941 1.00 94.31 147 ALA A C 1
ATOM 1111 O O . ALA A 1 147 ? 6.580 -5.717 2.113 1.00 94.31 147 ALA A O 1
ATOM 1112 N N . VAL A 1 148 ? 4.988 -7.037 2.979 1.00 95.31 148 VAL A N 1
ATOM 1113 C CA . VAL A 1 148 ? 5.213 -8.156 2.049 1.00 95.31 148 VAL A CA 1
ATOM 1114 C C . VAL A 1 148 ? 4.836 -7.757 0.619 1.00 95.31 148 VAL A C 1
ATOM 1116 O O . VAL A 1 148 ? 5.655 -7.858 -0.294 1.00 95.31 148 VAL A O 1
ATOM 1119 N N . THR A 1 149 ? 3.619 -7.247 0.419 1.00 95.50 149 THR A N 1
ATOM 1120 C CA . THR A 1 149 ? 3.109 -6.865 -0.910 1.00 95.50 149 THR A CA 1
ATOM 1121 C C . THR A 1 149 ? 3.825 -5.629 -1.454 1.00 95.50 149 THR A C 1
ATOM 1123 O O . THR A 1 149 ? 4.226 -5.589 -2.614 1.00 95.50 149 THR A O 1
ATOM 1126 N N . GLY A 1 150 ? 4.018 -4.617 -0.613 1.00 90.75 150 GLY A N 1
ATOM 1127 C CA . GLY A 1 150 ? 4.705 -3.372 -0.947 1.00 90.75 150 GLY A CA 1
ATOM 1128 C C . GLY A 1 150 ? 6.204 -3.563 -1.148 1.00 90.75 150 GLY A C 1
ATOM 1129 O O . GLY A 1 150 ? 6.767 -2.939 -2.039 1.00 90.75 150 GLY A O 1
ATOM 1130 N N . GLY A 1 151 ? 6.845 -4.469 -0.406 1.00 90.38 151 GLY A N 1
ATOM 1131 C CA . GLY A 1 151 ? 8.233 -4.867 -0.649 1.00 90.38 151 GLY A CA 1
ATOM 1132 C C . GLY A 1 151 ? 8.402 -5.535 -2.014 1.00 90.38 151 GLY A C 1
ATOM 1133 O O . GLY A 1 151 ? 9.302 -5.172 -2.773 1.00 90.38 151 GLY A O 1
ATOM 1134 N N . PHE A 1 152 ? 7.489 -6.442 -2.376 1.00 90.94 152 PHE A N 1
ATOM 1135 C CA . PHE A 1 152 ? 7.454 -7.028 -3.718 1.00 90.94 152 PHE A CA 1
ATOM 1136 C C . PHE A 1 152 ? 7.216 -5.966 -4.805 1.00 90.94 152 PHE A C 1
ATOM 1138 O O . PHE A 1 152 ? 7.917 -5.945 -5.818 1.00 90.94 152 PHE A O 1
ATOM 1145 N N . LEU A 1 153 ? 6.287 -5.033 -4.576 1.00 91.94 153 LEU A N 1
ATOM 1146 C CA . LEU A 1 153 ? 6.015 -3.927 -5.495 1.00 91.94 153 LEU A CA 1
ATOM 1147 C C . LEU A 1 153 ? 7.228 -2.990 -5.651 1.00 91.94 153 LEU A C 1
ATOM 1149 O O . LEU A 1 153 ? 7.536 -2.564 -6.762 1.00 91.94 153 LEU A O 1
ATOM 1153 N N . ALA A 1 154 ? 7.952 -2.709 -4.566 1.00 94.56 154 ALA A N 1
ATOM 1154 C CA . ALA A 1 154 ? 9.175 -1.912 -4.590 1.00 94.56 154 ALA A CA 1
ATOM 1155 C C . ALA A 1 154 ? 10.283 -2.597 -5.403 1.00 94.56 154 ALA A C 1
ATOM 1157 O O . ALA A 1 154 ? 10.925 -1.945 -6.225 1.00 94.56 154 ALA A O 1
ATOM 1158 N N . LEU A 1 155 ? 10.471 -3.912 -5.237 1.00 91.69 155 LEU A N 1
ATOM 1159 C CA . LEU A 1 155 ? 11.398 -4.703 -6.057 1.00 91.69 155 LEU A CA 1
ATOM 1160 C C . LEU A 1 155 ? 11.023 -4.668 -7.541 1.00 91.69 155 LEU A C 1
ATOM 1162 O O . LEU A 1 155 ? 11.899 -4.523 -8.393 1.00 91.69 155 LEU A O 1
ATOM 1166 N N . PHE A 1 156 ? 9.731 -4.755 -7.853 1.00 93.38 156 PHE A N 1
ATOM 1167 C CA . PHE A 1 156 ? 9.246 -4.653 -9.225 1.00 93.38 156 PHE A CA 1
ATOM 1168 C C . PHE A 1 156 ? 9.543 -3.276 -9.836 1.00 93.38 156 PHE A C 1
ATOM 1170 O O . PHE A 1 156 ? 10.100 -3.199 -10.931 1.00 93.38 156 PHE A O 1
ATOM 1177 N N . PHE A 1 157 ? 9.259 -2.186 -9.118 1.00 92.38 157 PHE A N 1
ATOM 1178 C CA . PHE A 1 157 ? 9.596 -0.835 -9.577 1.00 92.38 157 PHE A CA 1
ATOM 1179 C C . PHE A 1 157 ? 11.101 -0.610 -9.710 1.00 92.38 157 PHE A C 1
ATOM 1181 O O . PHE A 1 157 ? 11.543 0.023 -10.671 1.00 92.38 157 PHE A O 1
ATOM 1188 N N . LEU A 1 158 ? 11.898 -1.144 -8.786 1.00 96.56 158 LEU A N 1
ATOM 1189 C CA . LEU A 1 158 ? 13.353 -1.088 -8.870 1.00 96.56 158 LEU A CA 1
ATOM 1190 C C . LEU A 1 158 ? 13.860 -1.840 -10.106 1.00 96.56 158 LEU A C 1
ATOM 1192 O O . LEU A 1 158 ? 14.718 -1.330 -10.822 1.00 96.56 158 LEU A O 1
ATOM 1196 N N . SER A 1 159 ? 13.291 -3.012 -10.394 1.00 94.88 159 SER A N 1
ATOM 1197 C CA . SER A 1 159 ? 13.609 -3.795 -11.590 1.00 94.88 159 SER A CA 1
ATOM 1198 C C . SER A 1 159 ? 13.221 -3.056 -12.873 1.00 94.88 159 SER A C 1
ATOM 1200 O O . SER A 1 159 ? 14.057 -2.920 -13.764 1.00 94.88 159 SER A O 1
ATOM 1202 N N . LEU A 1 160 ? 12.011 -2.491 -12.948 1.00 96.38 160 LEU A N 1
ATOM 1203 C CA . LEU A 1 160 ? 11.585 -1.644 -14.070 1.00 96.38 160 LEU A CA 1
ATOM 1204 C C . LEU A 1 160 ? 12.523 -0.455 -14.273 1.00 96.38 160 LEU A C 1
ATOM 1206 O O . LEU A 1 160 ? 12.907 -0.156 -15.400 1.00 96.38 160 LEU A O 1
ATOM 1210 N N . THR A 1 161 ? 12.919 0.198 -13.183 1.00 97.06 161 THR A N 1
ATOM 1211 C CA . THR A 1 161 ? 13.853 1.326 -13.212 1.00 97.06 161 THR A CA 1
ATOM 1212 C C . THR A 1 161 ? 15.220 0.878 -13.727 1.00 97.06 161 THR A C 1
ATOM 1214 O O . THR A 1 161 ? 15.773 1.513 -14.619 1.00 97.06 161 THR A O 1
ATOM 1217 N N . ALA A 1 162 ? 15.744 -0.250 -13.247 1.00 96.56 162 ALA A N 1
ATOM 1218 C CA . ALA A 1 162 ? 17.009 -0.807 -13.719 1.00 96.56 162 ALA A CA 1
ATOM 1219 C C . ALA A 1 162 ? 16.958 -1.176 -15.211 1.00 96.56 162 ALA A C 1
ATOM 1221 O O . ALA A 1 162 ? 17.884 -0.846 -15.949 1.00 96.56 162 ALA A O 1
ATOM 1222 N N . ILE A 1 163 ? 15.868 -1.797 -15.673 1.00 97.69 163 ILE A N 1
ATOM 1223 C CA . ILE A 1 163 ? 15.651 -2.116 -17.092 1.00 97.69 163 ILE A CA 1
ATOM 1224 C C . ILE A 1 163 ? 15.563 -0.831 -17.921 1.00 97.69 163 ILE A C 1
ATOM 1226 O O . ILE A 1 163 ? 16.185 -0.750 -18.977 1.00 97.69 163 ILE A O 1
ATOM 1230 N N . TYR A 1 164 ? 14.842 0.185 -17.446 1.00 98.12 164 TYR A N 1
ATOM 1231 C CA . TYR A 1 164 ? 14.715 1.474 -18.123 1.00 98.12 164 TYR A CA 1
ATOM 1232 C C . TYR A 1 164 ? 16.066 2.188 -18.260 1.00 98.12 164 TYR A C 1
ATOM 1234 O O . TYR A 1 164 ? 16.439 2.591 -19.363 1.00 98.12 164 TYR A O 1
ATOM 1242 N N . ILE A 1 165 ? 16.841 2.283 -17.172 1.00 97.31 165 ILE A N 1
ATOM 1243 C CA . ILE A 1 165 ? 18.205 2.832 -17.211 1.00 97.31 165 ILE A CA 1
ATOM 1244 C C . ILE A 1 165 ? 19.101 1.983 -18.119 1.00 97.31 165 ILE A C 1
ATOM 1246 O O . ILE A 1 165 ? 19.877 2.538 -18.894 1.00 97.31 165 ILE A O 1
ATOM 1250 N N . GLY A 1 166 ? 18.986 0.655 -18.067 1.00 97.38 166 GLY A N 1
ATOM 1251 C CA . GLY A 1 166 ? 19.741 -0.254 -18.926 1.00 97.38 166 GLY A CA 1
ATOM 1252 C C . GLY A 1 166 ? 19.443 -0.023 -20.406 1.00 97.38 166 GLY A C 1
ATOM 1253 O O . GLY A 1 166 ? 20.365 0.119 -21.205 1.00 97.38 166 GLY A O 1
ATOM 1254 N N . ALA A 1 167 ? 18.169 0.104 -20.772 1.00 97.62 167 ALA A N 1
ATOM 1255 C CA . ALA A 1 167 ? 17.749 0.399 -22.137 1.00 97.62 167 ALA A CA 1
ATOM 1256 C C . ALA A 1 167 ? 18.258 1.769 -22.607 1.00 97.62 167 ALA A C 1
ATOM 1258 O O . ALA A 1 167 ? 18.802 1.873 -23.706 1.00 97.62 167 ALA A O 1
ATOM 1259 N N . LEU A 1 168 ? 18.152 2.802 -21.762 1.00 97.25 168 LEU A N 1
ATOM 1260 C CA . LEU A 1 168 ? 18.730 4.120 -22.042 1.00 97.25 168 LEU A CA 1
ATOM 1261 C C . LEU A 1 168 ? 20.249 4.049 -22.237 1.00 97.25 168 LEU A C 1
ATOM 1263 O O . LEU A 1 168 ? 20.780 4.672 -23.155 1.00 97.25 168 LEU A O 1
ATOM 1267 N N . SER A 1 169 ? 20.945 3.272 -21.408 1.00 96.94 169 SER A N 1
ATOM 1268 C CA . SER A 1 169 ? 22.393 3.080 -21.499 1.00 96.94 169 SER A CA 1
ATOM 1269 C C . SER A 1 169 ? 22.792 2.382 -22.802 1.00 96.94 169 SER A C 1
ATOM 1271 O O . SER A 1 169 ? 23.687 2.860 -23.500 1.00 96.94 169 SER A O 1
ATOM 1273 N N . VAL A 1 170 ? 22.086 1.314 -23.187 1.00 97.88 170 VAL A N 1
ATOM 1274 C CA . VAL A 1 170 ? 22.313 0.608 -24.459 1.00 97.88 170 VAL A CA 1
ATOM 1275 C C . VAL A 1 170 ? 22.028 1.523 -25.647 1.00 97.88 170 VAL A C 1
ATOM 1277 O O . VAL A 1 170 ? 22.834 1.585 -26.572 1.00 97.88 170 VAL A O 1
ATOM 1280 N N . ALA A 1 171 ? 20.928 2.278 -25.623 1.00 97.94 171 ALA A N 1
ATOM 1281 C CA . ALA A 1 171 ? 20.606 3.227 -26.685 1.00 97.94 171 ALA A CA 1
ATOM 1282 C C . ALA A 1 171 ? 21.704 4.290 -26.839 1.00 97.94 171 ALA A C 1
ATOM 1284 O O . ALA A 1 171 ? 22.185 4.524 -27.948 1.00 97.94 171 ALA A O 1
ATOM 1285 N N . ALA A 1 172 ? 22.159 4.880 -25.729 1.00 97.25 172 ALA A N 1
ATOM 1286 C CA . ALA A 1 172 ? 23.256 5.843 -25.733 1.00 97.25 172 ALA A CA 1
ATOM 1287 C C . ALA A 1 172 ? 24.559 5.230 -26.273 1.00 97.25 172 ALA A C 1
ATOM 1289 O O . ALA A 1 172 ? 25.248 5.858 -27.079 1.00 97.25 172 ALA A O 1
ATOM 1290 N N . PHE A 1 173 ? 24.873 3.991 -25.889 1.00 96.38 173 PHE A N 1
ATOM 1291 C CA . PHE A 1 173 ? 26.040 3.266 -26.387 1.00 96.38 173 PHE A CA 1
ATOM 1292 C C . PHE A 1 173 ? 25.970 3.019 -27.900 1.00 96.38 173 PHE A C 1
ATOM 1294 O O . PHE A 1 173 ? 26.949 3.258 -28.611 1.00 96.38 173 PHE A O 1
ATOM 1301 N N . VAL A 1 174 ? 24.811 2.593 -28.411 1.00 98.19 174 VAL A N 1
ATOM 1302 C CA . VAL A 1 174 ? 24.592 2.361 -29.846 1.00 98.19 174 VAL A CA 1
ATOM 1303 C C . VAL A 1 174 ? 24.715 3.665 -30.628 1.00 98.19 174 VAL A C 1
ATOM 1305 O O . VAL A 1 174 ? 25.420 3.700 -31.633 1.00 98.19 174 VAL A O 1
ATOM 1308 N N . ILE A 1 175 ? 24.092 4.746 -30.155 1.00 96.88 175 ILE A N 1
ATOM 1309 C CA . ILE A 1 175 ? 24.177 6.070 -30.789 1.00 96.88 175 ILE A CA 1
ATOM 1310 C C . ILE A 1 175 ? 25.627 6.563 -30.804 1.00 96.88 175 ILE A C 1
ATOM 1312 O O . ILE A 1 175 ? 26.103 7.032 -31.836 1.00 96.88 175 ILE A O 1
ATOM 1316 N N . SER A 1 176 ? 26.350 6.419 -29.692 1.00 97.44 176 SER A N 1
ATOM 1317 C CA . SER A 1 176 ? 27.761 6.799 -29.604 1.00 97.44 176 SER A CA 1
ATOM 1318 C C . SER A 1 176 ? 28.622 5.993 -30.579 1.00 97.44 176 SER A C 1
ATOM 1320 O O . SER A 1 176 ? 29.380 6.570 -31.357 1.00 97.44 176 SER A O 1
ATOM 1322 N N . THR A 1 177 ? 28.445 4.671 -30.610 1.00 97.44 177 THR A N 1
ATOM 1323 C CA . THR A 1 177 ? 29.174 3.781 -31.523 1.00 97.44 177 THR A CA 1
ATOM 1324 C C . THR A 1 177 ? 28.871 4.115 -32.981 1.00 97.44 177 THR A C 1
ATOM 1326 O O . THR A 1 177 ? 29.792 4.214 -33.790 1.00 97.44 177 THR A O 1
ATOM 1329 N N . ALA A 1 178 ? 27.600 4.346 -33.321 1.00 97.31 178 ALA A N 1
ATOM 1330 C CA . ALA A 1 178 ? 27.183 4.739 -34.662 1.00 97.31 178 ALA A CA 1
ATOM 1331 C C . ALA A 1 178 ? 27.773 6.098 -35.068 1.00 97.31 178 ALA A C 1
ATOM 1333 O O . ALA A 1 178 ? 28.269 6.233 -36.183 1.00 97.31 178 ALA A O 1
ATOM 1334 N N . ALA A 1 179 ? 27.784 7.084 -34.167 1.00 97.19 179 ALA A N 1
ATOM 1335 C CA . ALA A 1 179 ? 28.376 8.395 -34.419 1.00 97.19 179 ALA A CA 1
ATOM 1336 C C . ALA A 1 179 ? 29.895 8.305 -34.638 1.00 97.19 179 ALA A C 1
ATOM 1338 O O . ALA A 1 179 ? 30.406 8.840 -35.621 1.00 97.19 179 ALA A O 1
ATOM 1339 N N . VAL A 1 180 ? 30.617 7.584 -33.773 1.00 96.62 180 VAL A N 1
ATOM 1340 C CA . VAL A 1 180 ? 32.064 7.355 -33.922 1.00 96.62 180 VAL A CA 1
ATOM 1341 C C . VAL A 1 180 ? 32.354 6.614 -35.229 1.00 96.62 180 VAL A C 1
ATOM 1343 O O . VAL A 1 180 ? 33.212 7.038 -36.002 1.00 96.62 180 VAL A O 1
ATOM 1346 N N . SER A 1 181 ? 31.595 5.556 -35.523 1.00 96.75 181 SER A N 1
ATOM 1347 C CA . SER A 1 181 ? 31.696 4.806 -36.778 1.00 96.75 181 SER A CA 1
ATOM 1348 C C . SER A 1 181 ? 31.448 5.693 -38.004 1.00 96.75 181 SER A C 1
ATOM 1350 O O . SER A 1 181 ? 32.209 5.626 -38.971 1.00 96.75 181 SER A O 1
ATOM 1352 N N . ALA A 1 182 ? 30.450 6.578 -37.952 1.00 97.44 182 ALA A N 1
ATOM 1353 C CA . ALA A 1 182 ? 30.161 7.527 -39.021 1.00 97.44 182 ALA A CA 1
ATOM 1354 C C . ALA A 1 182 ? 31.313 8.521 -39.232 1.00 97.44 182 ALA A C 1
ATOM 1356 O O . ALA A 1 182 ? 31.713 8.745 -40.375 1.00 97.44 182 ALA A O 1
ATOM 1357 N N . VAL A 1 183 ? 31.898 9.062 -38.156 1.00 97.19 183 VAL A N 1
ATOM 1358 C CA . VAL A 1 183 ? 33.079 9.940 -38.242 1.00 97.19 183 VAL A CA 1
ATOM 1359 C C . VAL A 1 183 ? 34.243 9.211 -38.916 1.00 97.19 183 VAL A C 1
ATOM 1361 O O . VAL A 1 183 ? 34.827 9.748 -39.857 1.00 97.19 183 VAL A O 1
ATOM 1364 N N . PHE A 1 184 ? 34.541 7.971 -38.516 1.00 96.44 184 PHE A N 1
ATOM 1365 C CA . PHE A 1 184 ? 35.580 7.168 -39.171 1.00 96.44 184 PHE A CA 1
ATOM 1366 C C . PHE A 1 184 ? 35.282 6.917 -40.657 1.00 96.44 184 PHE A C 1
ATOM 1368 O O . PHE A 1 184 ? 36.180 7.064 -41.486 1.00 96.44 184 PHE A O 1
ATOM 1375 N N . CYS A 1 185 ? 34.035 6.602 -41.020 1.00 96.06 185 CYS A N 1
ATOM 1376 C CA . CYS A 1 185 ? 33.642 6.416 -42.421 1.00 96.06 185 CYS A CA 1
ATOM 1377 C C . CYS A 1 185 ? 33.846 7.691 -43.250 1.00 96.06 185 CYS A C 1
ATOM 1379 O O . CYS A 1 185 ? 34.401 7.627 -44.348 1.00 96.06 185 CYS A O 1
ATOM 1381 N N . VAL A 1 186 ? 33.445 8.853 -42.723 1.00 96.50 186 VAL A N 1
ATOM 1382 C CA . VAL A 1 186 ? 33.628 10.151 -43.391 1.00 96.50 186 VAL A CA 1
ATOM 1383 C C . VAL A 1 186 ? 35.112 10.495 -43.532 1.00 96.50 186 VAL A C 1
ATOM 1385 O O . VAL A 1 186 ? 35.533 10.955 -44.594 1.00 96.50 186 VAL A O 1
ATOM 1388 N N . LEU A 1 187 ? 35.932 10.232 -42.511 1.00 95.81 187 LEU A N 1
ATOM 1389 C CA . LEU A 1 187 ? 37.382 10.438 -42.587 1.00 95.81 187 LEU A CA 1
ATOM 1390 C C . LEU A 1 187 ? 38.028 9.560 -43.663 1.00 95.81 187 LEU A C 1
ATOM 1392 O O . LEU A 1 187 ? 38.831 10.058 -44.447 1.00 95.81 187 LEU A O 1
ATOM 1396 N N . ILE A 1 188 ? 37.640 8.288 -43.765 1.00 94.75 188 ILE A N 1
ATOM 1397 C CA . ILE A 1 188 ? 38.156 7.389 -44.806 1.00 94.75 188 ILE A CA 1
ATOM 1398 C C . ILE A 1 188 ? 37.706 7.864 -46.192 1.00 94.75 188 ILE A C 1
ATOM 1400 O O . ILE A 1 188 ? 38.534 7.997 -47.091 1.00 94.75 188 ILE A O 1
ATOM 1404 N N . ALA A 1 189 ? 36.418 8.165 -46.372 1.00 95.56 189 ALA A N 1
ATOM 1405 C CA . ALA A 1 189 ? 35.880 8.622 -47.653 1.00 95.56 189 ALA A CA 1
ATOM 1406 C C . ALA A 1 189 ? 36.515 9.948 -48.115 1.00 95.56 189 ALA A C 1
ATOM 1408 O O . ALA A 1 189 ? 36.922 10.077 -49.272 1.00 95.56 189 ALA A O 1
ATOM 1409 N N . SER A 1 190 ? 36.650 10.918 -47.207 1.00 94.00 190 SER A N 1
ATOM 1410 C CA . SER A 1 190 ? 37.313 12.199 -47.487 1.00 94.00 190 SER A CA 1
ATOM 1411 C C . SER A 1 190 ? 38.821 12.039 -47.720 1.00 94.00 190 SER A C 1
ATOM 1413 O O . SER A 1 190 ? 39.384 12.692 -48.596 1.00 94.00 190 SER A O 1
ATOM 1415 N N . GLY A 1 191 ? 39.478 11.113 -47.020 1.00 93.06 191 GLY A N 1
ATOM 1416 C CA . GLY A 1 191 ? 40.867 10.747 -47.284 1.00 93.06 191 GLY A CA 1
ATOM 1417 C C . GLY A 1 191 ? 41.051 10.182 -48.693 1.00 93.06 191 GLY A C 1
ATOM 1418 O O . GLY A 1 191 ? 41.946 10.615 -49.417 1.00 93.06 191 GLY A O 1
ATOM 1419 N N . TRP A 1 192 ? 40.161 9.282 -49.127 1.00 93.75 192 TRP A N 1
ATOM 1420 C CA . TRP A 1 192 ? 40.176 8.728 -50.484 1.00 93.75 192 TRP A CA 1
ATOM 1421 C C . TRP A 1 192 ? 39.922 9.791 -51.552 1.00 93.75 192 TRP A C 1
ATOM 1423 O O . TRP A 1 192 ? 40.662 9.837 -52.536 1.00 93.75 192 TRP A O 1
AT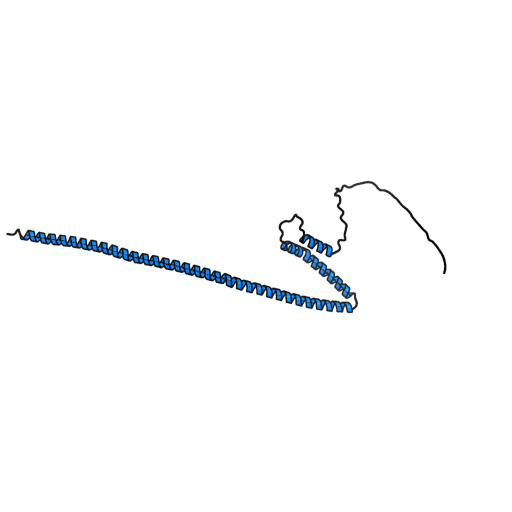OM 1433 N N . ILE A 1 193 ? 38.930 10.674 -51.367 1.00 90.94 193 ILE A N 1
ATOM 1434 C CA . ILE A 1 193 ? 38.673 11.749 -52.338 1.00 90.94 193 ILE A CA 1
ATOM 1435 C C . ILE A 1 193 ? 39.886 12.683 -52.452 1.00 90.94 193 ILE A C 1
ATOM 1437 O O . ILE A 1 193 ? 40.286 13.035 -53.562 1.00 90.94 193 ILE A O 1
ATOM 1441 N N . GLY A 1 194 ? 40.524 13.014 -51.324 1.00 89.81 194 GLY A N 1
ATOM 1442 C CA . GLY A 1 194 ? 41.749 13.811 -51.289 1.00 89.81 194 GLY A CA 1
ATOM 1443 C C . GLY A 1 194 ? 42.924 13.111 -51.974 1.00 89.81 194 GLY A C 1
ATOM 1444 O O . GLY A 1 194 ? 43.639 13.735 -52.758 1.00 89.81 194 GLY A O 1
ATOM 1445 N N . PHE A 1 195 ? 43.087 11.804 -51.749 1.00 89.31 195 PHE A N 1
ATOM 1446 C CA . PHE A 1 195 ? 44.120 10.992 -52.392 1.00 89.31 195 PHE A CA 1
ATOM 1447 C C . PHE A 1 195 ? 43.949 10.950 -53.914 1.00 89.31 195 PHE A C 1
ATOM 1449 O O . PHE A 1 195 ? 44.899 11.228 -54.647 1.00 89.31 195 PHE A O 1
ATOM 1456 N N . PHE A 1 196 ? 42.735 10.682 -54.405 1.00 88.38 196 PHE A N 1
ATOM 1457 C CA . PHE A 1 196 ? 42.449 10.710 -55.840 1.00 88.38 196 PHE A CA 1
ATOM 1458 C C . PHE A 1 196 ? 42.711 12.088 -56.446 1.00 88.38 196 PHE A C 1
ATOM 1460 O O . PHE A 1 196 ? 43.293 12.183 -57.530 1.00 88.38 196 PHE A O 1
ATOM 1467 N N . TYR A 1 197 ? 42.341 13.156 -55.737 1.00 89.12 197 TYR A N 1
ATOM 1468 C CA . TYR A 1 197 ? 42.607 14.518 -56.185 1.00 89.12 197 TYR A CA 1
ATOM 1469 C C . TYR A 1 197 ? 44.114 14.798 -56.282 1.00 89.12 197 TYR A C 1
ATOM 1471 O O . TYR A 1 197 ? 44.567 15.359 -57.280 1.00 89.12 197 TYR A O 1
ATOM 1479 N N . ALA A 1 198 ? 44.907 14.349 -55.305 1.00 87.44 198 ALA A N 1
ATOM 1480 C CA . ALA A 1 198 ? 46.362 14.495 -55.303 1.00 87.44 198 ALA A CA 1
ATOM 1481 C C . ALA A 1 198 ? 47.043 13.688 -56.421 1.00 87.44 198 ALA A C 1
ATOM 1483 O O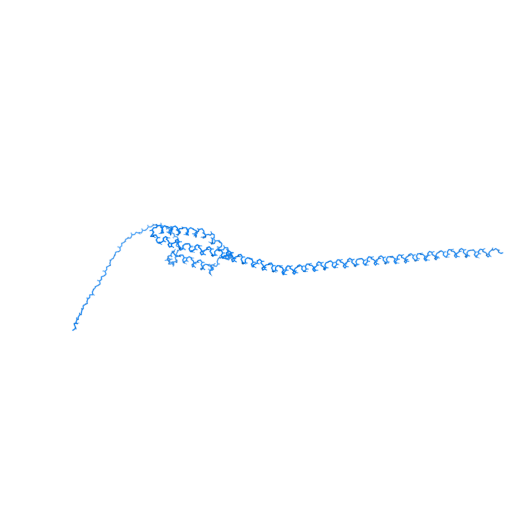 . ALA A 1 198 ? 47.899 14.230 -57.121 1.00 87.44 198 ALA A O 1
ATOM 1484 N N . VAL A 1 199 ? 46.641 12.429 -56.644 1.00 90.38 199 VAL A N 1
ATOM 1485 C CA . VAL A 1 199 ? 47.155 11.593 -57.748 1.00 90.38 199 VAL A CA 1
ATOM 1486 C C . VAL A 1 199 ? 46.827 12.224 -59.099 1.00 90.38 199 VAL A C 1
ATOM 1488 O O . VAL A 1 199 ? 47.699 12.324 -59.963 1.00 90.38 199 VAL A O 1
ATOM 1491 N N . TRP A 1 200 ? 45.597 12.710 -59.277 1.00 86.56 200 TRP A N 1
ATOM 1492 C CA . TRP A 1 200 ? 45.192 13.415 -60.492 1.00 86.56 200 TRP A CA 1
ATOM 1493 C C . TRP A 1 200 ? 46.005 14.695 -60.716 1.00 86.56 200 TRP A C 1
ATOM 1495 O O . TRP A 1 200 ? 46.467 14.949 -61.833 1.00 86.56 200 TRP A O 1
ATOM 1505 N N . LEU A 1 201 ? 46.223 15.485 -59.660 1.00 85.19 201 LEU A N 1
ATOM 1506 C CA . LEU A 1 201 ? 47.017 16.711 -59.726 1.00 85.19 201 LEU A CA 1
ATOM 1507 C C . LEU A 1 201 ? 48.491 16.412 -60.032 1.00 85.19 201 LEU A C 1
ATOM 1509 O O . LEU A 1 201 ? 49.092 17.095 -60.860 1.00 85.19 201 LEU A O 1
ATOM 1513 N N . GLY A 1 202 ? 49.050 15.360 -59.431 1.00 85.19 202 GLY A N 1
ATOM 1514 C CA . GLY A 1 202 ? 50.401 14.870 -59.698 1.00 85.19 202 GLY A CA 1
ATOM 1515 C C . GLY A 1 202 ? 50.569 14.377 -61.135 1.00 85.19 202 GLY A C 1
ATOM 1516 O O . GLY A 1 202 ? 51.522 14.768 -61.807 1.00 85.19 202 GLY A O 1
ATOM 1517 N N . ALA A 1 203 ? 49.613 13.604 -61.657 1.00 84.00 203 ALA A N 1
ATOM 1518 C CA . ALA A 1 203 ? 49.612 13.152 -63.048 1.00 84.00 203 ALA A CA 1
ATOM 1519 C C . ALA A 1 203 ? 49.501 14.331 -64.031 1.00 84.00 203 ALA A C 1
ATOM 1521 O O . ALA A 1 203 ? 50.269 14.420 -64.991 1.00 84.00 203 ALA A O 1
ATOM 1522 N N . ARG A 1 204 ? 48.601 15.290 -63.765 1.00 80.69 204 ARG A N 1
ATOM 1523 C CA . ARG A 1 204 ? 48.491 16.546 -64.531 1.00 80.69 204 ARG A CA 1
ATOM 1524 C C . ARG A 1 204 ? 49.783 17.363 -64.466 1.00 80.69 204 ARG A C 1
ATOM 1526 O O . ARG A 1 204 ? 50.192 17.912 -65.487 1.00 80.69 204 ARG A O 1
ATOM 1533 N N . GLY A 1 205 ? 50.424 17.441 -63.302 1.00 74.56 205 GLY A N 1
ATOM 1534 C CA . GLY A 1 205 ? 51.713 18.105 -63.111 1.00 74.56 205 GLY A CA 1
ATOM 1535 C C . GLY A 1 205 ? 52.822 17.437 -63.922 1.00 74.56 205 GLY A C 1
ATOM 1536 O O . GLY A 1 205 ? 53.487 18.101 -64.713 1.00 74.56 205 GLY A O 1
ATOM 1537 N N . SER A 1 206 ? 52.953 16.114 -63.812 1.00 71.25 206 SER A N 1
ATOM 1538 C CA . SER A 1 206 ? 53.931 15.317 -64.561 1.00 71.25 206 SER A CA 1
ATOM 1539 C C . SER A 1 206 ? 53.743 15.453 -66.074 1.00 71.25 206 SER A C 1
ATOM 1541 O O . SER A 1 206 ? 54.715 15.651 -66.796 1.00 71.25 206 SER A O 1
ATOM 1543 N N . LEU A 1 207 ? 52.498 15.483 -66.562 1.00 68.69 207 LEU A N 1
ATOM 1544 C CA . LEU A 1 207 ? 52.213 15.694 -67.983 1.00 68.69 207 LEU A CA 1
ATOM 1545 C C . LEU A 1 207 ? 52.641 17.091 -68.470 1.00 68.69 207 LEU A C 1
ATOM 1547 O O . LEU A 1 207 ? 53.073 17.241 -69.614 1.00 68.69 207 LEU A O 1
ATOM 1551 N N . ARG A 1 208 ? 52.535 18.127 -67.623 1.00 64.06 208 ARG A N 1
ATOM 1552 C CA . ARG A 1 208 ? 53.004 19.486 -67.960 1.00 64.06 208 ARG A CA 1
ATOM 1553 C C . ARG A 1 208 ? 54.529 19.551 -68.023 1.00 64.06 208 ARG A C 1
ATOM 1555 O O . ARG A 1 208 ? 55.050 20.133 -68.971 1.00 64.06 208 ARG A O 1
ATOM 1562 N N . PHE A 1 209 ? 55.223 18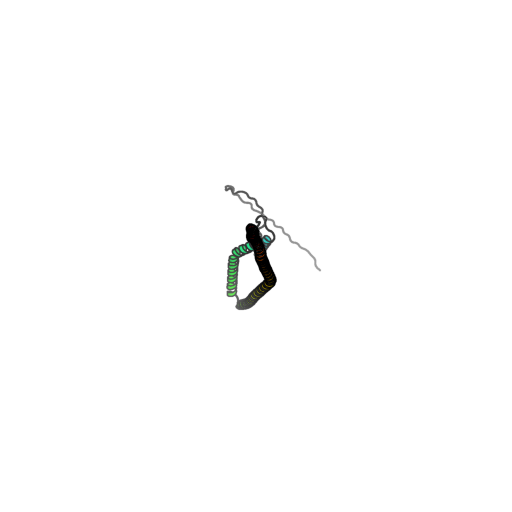.911 -67.084 1.00 65.62 209 PHE A N 1
ATOM 1563 C CA . PHE A 1 209 ? 56.686 18.830 -67.106 1.00 65.62 209 PHE A CA 1
ATOM 1564 C C . PHE A 1 209 ? 57.199 17.974 -68.269 1.00 65.62 209 PHE A C 1
ATOM 1566 O O . PHE A 1 209 ? 58.107 18.401 -68.974 1.00 65.62 209 PHE A O 1
ATOM 1573 N N . ALA A 1 210 ? 56.566 16.833 -68.555 1.00 62.53 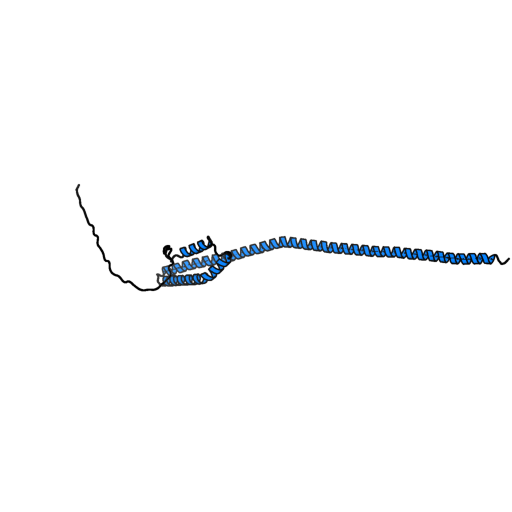210 ALA A N 1
ATOM 1574 C CA . ALA A 1 210 ? 56.892 16.013 -69.720 1.00 62.53 210 ALA A CA 1
ATOM 1575 C C . ALA A 1 210 ? 56.734 16.809 -71.025 1.00 62.53 210 ALA A C 1
ATOM 1577 O O . ALA A 1 210 ? 57.638 16.80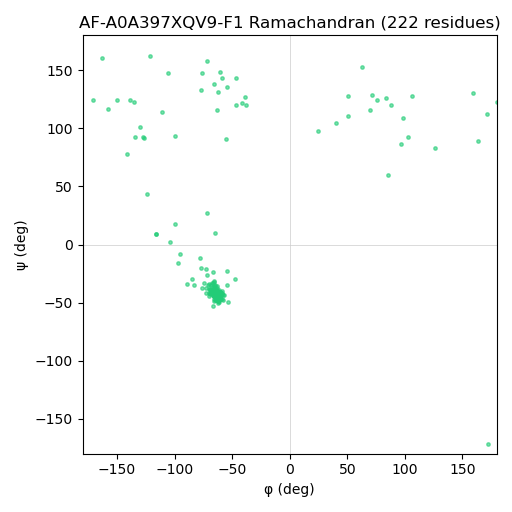2 -71.851 1.00 62.53 210 ALA A O 1
ATOM 1578 N N . LYS A 1 211 ? 55.654 17.590 -71.183 1.00 60.59 211 LYS A N 1
ATOM 1579 C CA . LYS A 1 211 ? 55.482 18.472 -72.352 1.00 60.59 211 LYS A CA 1
ATOM 1580 C C . LYS A 1 211 ? 56.573 19.541 -72.475 1.00 60.59 211 LYS A C 1
ATOM 1582 O O . LYS A 1 211 ? 57.003 19.814 -73.591 1.00 60.59 211 LYS A O 1
ATOM 1587 N N . GLN A 1 212 ? 57.028 20.138 -71.371 1.00 65.75 212 GLN A N 1
ATOM 1588 C CA . GLN A 1 212 ? 58.130 21.111 -71.404 1.00 65.75 212 GLN A CA 1
ATOM 1589 C C . GLN A 1 212 ? 59.467 20.456 -71.777 1.00 65.75 212 GLN A C 1
ATOM 1591 O O . GLN A 1 212 ? 60.206 21.005 -72.589 1.00 65.75 212 GLN A O 1
ATOM 1596 N N . VAL A 1 213 ? 59.750 19.264 -71.246 1.00 62.50 213 VAL A N 1
ATOM 1597 C CA . VAL A 1 213 ? 60.980 18.517 -71.552 1.00 62.50 213 VAL A CA 1
ATOM 1598 C C . VAL A 1 213 ? 60.977 18.002 -72.997 1.00 62.50 213 VAL A C 1
ATOM 1600 O O . VAL A 1 213 ? 61.976 18.153 -73.693 1.00 62.50 213 VAL A O 1
ATOM 1603 N N . THR A 1 214 ? 59.856 17.474 -73.501 1.00 64.88 214 THR A N 1
ATOM 1604 C CA . THR A 1 214 ? 59.720 17.075 -74.914 1.00 64.88 214 THR A CA 1
ATOM 1605 C C . THR A 1 214 ? 59.795 18.283 -75.856 1.00 64.88 214 THR A C 1
ATOM 1607 O O . THR A 1 214 ? 60.398 18.184 -76.920 1.00 64.88 214 THR A O 1
ATOM 1610 N N . GLY A 1 215 ? 59.244 19.437 -75.462 1.00 60.19 215 GLY A N 1
ATOM 1611 C CA . GLY A 1 215 ? 59.353 20.686 -76.225 1.00 60.19 215 GLY A CA 1
ATOM 1612 C C . GLY A 1 215 ? 60.790 21.211 -76.328 1.00 60.19 215 GLY A C 1
ATOM 1613 O O . GLY A 1 215 ? 61.208 21.621 -77.409 1.00 60.19 215 GLY A O 1
ATOM 1614 N N . LEU A 1 216 ? 61.576 21.134 -75.247 1.00 59.41 216 LEU A N 1
ATOM 1615 C CA . LEU A 1 216 ? 63.005 21.474 -75.285 1.00 59.41 216 LEU A CA 1
ATOM 1616 C C . LEU A 1 216 ? 63.835 20.456 -76.082 1.00 59.41 216 LEU A C 1
ATOM 1618 O O . LEU A 1 216 ? 64.730 20.855 -76.822 1.00 59.41 216 LEU A O 1
ATOM 1622 N N . ALA A 1 217 ? 63.533 19.160 -75.972 1.00 56.16 217 ALA A N 1
ATOM 1623 C CA . ALA A 1 217 ? 64.229 18.118 -76.729 1.00 56.16 217 ALA A CA 1
ATOM 1624 C C . ALA A 1 217 ? 63.985 18.227 -78.248 1.00 56.16 217 ALA A C 1
ATOM 1626 O O . ALA A 1 217 ? 64.877 17.921 -79.035 1.00 56.16 217 ALA A O 1
ATOM 1627 N N . ILE A 1 218 ? 62.807 18.705 -78.662 1.00 57.97 218 ILE A N 1
ATOM 1628 C CA . ILE A 1 218 ? 62.488 18.987 -80.071 1.00 57.97 218 ILE A CA 1
ATOM 1629 C C . ILE A 1 218 ? 63.157 20.284 -80.551 1.00 57.97 218 ILE A C 1
ATOM 1631 O O . ILE A 1 218 ? 63.651 20.323 -81.672 1.00 57.97 218 ILE A O 1
ATOM 1635 N N . SER A 1 219 ? 63.248 21.322 -79.712 1.00 55.28 219 SER A N 1
ATOM 1636 C CA . SER A 1 219 ? 63.904 22.587 -80.088 1.00 55.28 219 SER A CA 1
ATOM 1637 C C . SER A 1 219 ? 65.435 22.496 -80.165 1.00 55.28 219 SER A C 1
ATOM 1639 O O . SER A 1 219 ? 66.054 23.334 -80.816 1.00 55.28 219 SER A O 1
ATOM 1641 N N . GLY A 1 220 ? 66.056 21.515 -79.504 1.00 53.62 220 GLY A N 1
ATOM 1642 C CA . GLY A 1 220 ? 67.504 21.294 -79.560 1.00 53.62 220 GLY A CA 1
ATOM 1643 C C . GLY A 1 220 ? 67.999 20.596 -80.833 1.00 53.62 220 GLY A C 1
ATOM 1644 O O . GLY A 1 220 ? 69.203 20.572 -81.062 1.00 53.62 220 GLY A O 1
ATOM 1645 N N . ASN A 1 221 ? 67.108 20.031 -81.664 1.00 52.62 221 ASN A N 1
ATOM 1646 C CA . ASN A 1 221 ? 67.499 19.361 -82.914 1.00 52.62 221 ASN A CA 1
ATOM 1647 C C . ASN A 1 221 ? 67.416 20.259 -84.162 1.00 52.62 221 ASN A C 1
ATOM 1649 O O . ASN A 1 221 ? 67.872 19.853 -85.225 1.00 52.62 221 ASN A O 1
ATOM 1653 N N . SER A 1 222 ? 66.851 21.465 -84.042 1.00 49.66 222 SER A N 1
ATOM 1654 C CA . SER A 1 222 ? 66.597 22.374 -85.166 1.00 49.66 222 SER A CA 1
ATOM 1655 C C . SER A 1 222 ? 67.650 23.480 -85.323 1.00 49.66 222 SER A C 1
ATOM 1657 O O . SER A 1 222 ? 67.382 24.494 -85.961 1.00 49.66 222 SER A O 1
ATOM 1659 N N . THR A 1 223 ? 68.832 23.321 -84.722 1.00 48.78 223 THR A N 1
ATOM 1660 C CA . THR A 1 223 ? 69.964 24.263 -84.830 1.00 48.78 223 THR A CA 1
ATOM 1661 C C . THR A 1 223 ? 71.239 23.586 -85.338 1.00 48.78 223 THR A C 1
ATOM 1663 O O . THR A 1 223 ? 72.318 23.829 -84.796 1.00 48.78 223 THR A O 1
ATOM 1666 N N . GLN A 1 224 ? 71.121 22.727 -86.354 1.00 38.50 224 GLN A N 1
ATOM 1667 C CA . GLN A 1 224 ? 72.266 22.295 -87.160 1.00 38.50 224 GLN A CA 1
ATOM 1668 C C . GLN A 1 224 ? 72.144 22.836 -88.581 1.00 38.50 224 GLN A C 1
ATOM 1670 O O . GLN A 1 224 ? 71.019 22.785 -89.126 1.00 38.50 224 GLN A O 1
#

Foldseek 3Di:
DDDDDDDDDDDDDDDDDDDDDDDDDDDDDDDDDDDDDDPDDPPDPVVVVCVVVVCVVDPDPPDPDDDPVNVVVVCCVVCVVVVVVVVVVVVVVVVVVLVVDDPVSVVVCVVVVVVVVVVVVVVVVVVVVVVVVVVVVVVVVVVVVCCVVVVVVVVVVVVVVVVVVVVVVVVVVVVVVVVVVVVVVVVVVVVVVVVVVVVVVVVVVVVVVVVVVVVVVVVVVPPD

Mean predicted aligned error: 21.57 Å

Solvent-accessible surface area (backbone atoms only — not comparable to full-atom values): 13572 Å² total; per-residue (Å²): 134,86,85,83,87,84,91,80,90,87,87,84,89,80,91,83,83,87,80,86,88,88,84,86,85,85,80,93,73,86,88,72,85,80,80,87,75,74,94,72,74,96,79,48,73,65,58,56,50,51,51,53,52,46,54,70,75,54,73,73,95,80,69,87,90,73,57,69,67,58,53,51,52,50,51,46,67,68,43,47,62,55,53,51,52,52,51,53,52,53,52,50,51,52,53,51,53,46,72,74,49,62,72,68,56,42,53,49,50,52,51,52,49,48,51,52,49,53,53,49,51,52,50,51,54,51,49,53,48,50,50,51,50,51,51,50,50,49,52,52,51,49,51,51,52,45,50,57,53,47,48,52,50,49,51,50,51,51,48,52,49,51,51,50,52,49,52,54,50,51,51,51,50,51,52,50,51,51,51,54,50,49,52,54,52,50,52,52,53,52,48,50,55,50,49,53,51,51,53,52,51,49,51,57,48,50,52,54,52,50,50,53,52,53,51,50,62,57,61,68,69,75,81,123

Radius of gyration: 59.05 Å; Cα contacts (8 Å, |Δi|>4): 9; chains: 1; bounding box: 160×77×148 Å